Protein AF-A0A9W8XF46-F1 (afdb_monomer_lite)

Radius of gyration: 20.69 Å; chains: 1; bounding box: 54×50×61 Å

Structure (mmCIF, N/CA/C/O backbone):
data_AF-A0A9W8XF46-F1
#
_entry.id   AF-A0A9W8XF46-F1
#
loop_
_atom_site.group_PDB
_atom_site.id
_atom_site.type_symbol
_atom_site.label_atom_id
_atom_site.label_alt_id
_atom_site.label_comp_id
_atom_site.label_asym_id
_atom_site.label_entity_id
_atom_site.label_seq_id
_atom_site.pdbx_PDB_ins_code
_atom_site.Cartn_x
_atom_site.Cartn_y
_atom_site.Cartn_z
_atom_site.occupancy
_atom_site.B_iso_or_equiv
_atom_site.auth_seq_id
_atom_site.auth_comp_id
_atom_site.auth_asym_id
_atom_site.auth_atom_id
_atom_site.pdbx_PDB_model_num
ATOM 1 N N . MET A 1 1 ? -8.239 -9.978 -9.123 1.00 50.16 1 MET A N 1
ATOM 2 C CA . MET A 1 1 ? -7.115 -9.035 -9.334 1.00 50.16 1 MET A CA 1
ATOM 3 C C . MET A 1 1 ? -5.874 -9.894 -9.453 1.00 50.16 1 MET A C 1
ATOM 5 O O . MET A 1 1 ? -5.850 -10.909 -8.770 1.00 50.16 1 MET A O 1
ATOM 9 N N . ALA A 1 2 ? -4.915 -9.587 -10.328 1.00 52.12 2 ALA A N 1
ATOM 10 C CA . ALA A 1 2 ? -3.653 -10.324 -10.276 1.00 52.12 2 ALA A CA 1
ATOM 11 C C . ALA A 1 2 ? -3.015 -10.033 -8.903 1.00 52.12 2 ALA A C 1
ATOM 13 O O . ALA A 1 2 ? -2.939 -8.854 -8.550 1.00 52.12 2 ALA A O 1
ATOM 14 N N . PRO A 1 3 ? -2.644 -11.046 -8.103 1.00 53.00 3 PRO A N 1
ATOM 15 C CA . PRO A 1 3 ? -1.913 -10.818 -6.867 1.00 53.00 3 PRO A CA 1
ATOM 16 C C . PRO A 1 3 ? -0.515 -10.344 -7.261 1.00 53.00 3 PRO A C 1
ATOM 18 O O . PRO A 1 3 ? 0.365 -11.141 -7.579 1.00 53.00 3 PRO A O 1
ATOM 21 N N . TYR A 1 4 ? -0.342 -9.027 -7.362 1.00 61.84 4 TYR A N 1
ATOM 22 C CA . TYR A 1 4 ? 0.977 -8.451 -7.565 1.00 61.84 4 TYR A CA 1
ATOM 23 C C . TYR A 1 4 ? 1.787 -8.723 -6.303 1.00 61.84 4 TYR A C 1
ATOM 25 O O . TYR A 1 4 ? 1.384 -8.343 -5.206 1.00 61.84 4 TYR A O 1
ATOM 33 N N . THR A 1 5 ? 2.905 -9.420 -6.474 1.00 59.84 5 THR A N 1
ATOM 34 C CA . THR A 1 5 ? 3.804 -9.791 -5.379 1.00 59.84 5 THR A CA 1
ATOM 35 C C . THR A 1 5 ? 4.665 -8.615 -4.915 1.00 59.84 5 THR A C 1
ATOM 37 O O . THR A 1 5 ? 5.277 -8.690 -3.854 1.00 59.84 5 THR A O 1
ATOM 40 N N . GLU A 1 6 ? 4.677 -7.522 -5.686 1.00 66.19 6 GLU A N 1
ATOM 41 C CA . GLU A 1 6 ? 5.371 -6.273 -5.378 1.00 66.19 6 GLU A CA 1
ATOM 42 C C . GLU A 1 6 ? 4.453 -5.081 -5.618 1.00 66.19 6 GLU A C 1
ATOM 44 O O . GLU A 1 6 ? 3.701 -5.034 -6.597 1.00 66.19 6 GLU A O 1
ATOM 49 N N . GLN A 1 7 ? 4.560 -4.096 -4.734 1.00 71.31 7 GLN A N 1
ATOM 50 C CA . GLN A 1 7 ? 4.006 -2.766 -4.925 1.00 71.31 7 GLN A CA 1
ATOM 51 C C . GLN A 1 7 ? 5.102 -1.746 -4.657 1.00 71.31 7 GLN A C 1
ATOM 53 O O . GLN A 1 7 ? 5.866 -1.887 -3.707 1.00 71.31 7 GLN A O 1
ATOM 58 N N . VAL A 1 8 ? 5.153 -0.709 -5.487 1.00 74.56 8 VAL A N 1
ATOM 59 C CA . VAL A 1 8 ? 6.000 0.459 -5.252 1.00 74.56 8 VAL A CA 1
ATOM 60 C C . VAL A 1 8 ? 5.088 1.582 -4.785 1.00 74.56 8 VAL A C 1
ATOM 62 O O . VAL A 1 8 ? 4.207 2.013 -5.530 1.00 74.56 8 VAL A O 1
ATOM 65 N N . LEU A 1 9 ? 5.284 2.038 -3.548 1.00 75.69 9 LEU A N 1
ATOM 66 C CA . LEU A 1 9 ? 4.606 3.212 -3.012 1.00 75.69 9 LEU A CA 1
ATOM 67 C C . LEU A 1 9 ? 5.528 4.425 -3.135 1.00 75.69 9 LEU A C 1
ATOM 69 O O . LEU A 1 9 ? 6.658 4.401 -2.655 1.00 75.69 9 LEU A O 1
ATOM 73 N N . ILE A 1 10 ? 5.032 5.488 -3.765 1.00 75.25 10 ILE A N 1
ATOM 74 C CA . ILE A 1 10 ? 5.773 6.734 -3.972 1.00 75.25 10 ILE A CA 1
ATOM 75 C C . ILE A 1 10 ? 5.026 7.837 -3.231 1.00 75.25 10 ILE A C 1
ATOM 77 O O . ILE A 1 10 ? 3.873 8.132 -3.549 1.00 75.25 10 ILE A O 1
ATOM 81 N N . CYS A 1 11 ? 5.676 8.457 -2.252 1.00 74.75 11 CYS A N 1
ATOM 82 C CA . CYS A 1 11 ? 5.112 9.598 -1.540 1.00 74.75 11 CYS A CA 1
ATOM 83 C C . CYS A 1 11 ? 5.272 10.859 -2.396 1.00 74.75 11 CYS A C 1
ATOM 85 O O . CYS A 1 11 ? 6.360 11.419 -2.484 1.00 74.75 11 CYS A O 1
ATOM 87 N N . THR A 1 12 ? 4.190 11.304 -3.034 1.00 71.62 12 THR A N 1
ATOM 88 C CA . THR A 1 12 ? 4.198 12.477 -3.927 1.00 71.62 12 THR A CA 1
ATOM 89 C C . THR A 1 12 ? 3.851 13.787 -3.216 1.00 71.62 12 THR A C 1
ATOM 91 O O . THR A 1 12 ? 3.984 14.854 -3.807 1.00 71.62 12 THR A O 1
ATOM 94 N N . GLY A 1 13 ? 3.361 13.716 -1.971 1.00 73.62 13 GLY A N 1
ATOM 95 C CA . GLY A 1 13 ? 2.814 14.867 -1.242 1.00 73.62 13 GLY A CA 1
ATOM 96 C C . GLY A 1 13 ? 1.476 15.383 -1.791 1.00 73.62 13 GLY A C 1
ATOM 97 O O . GLY A 1 13 ? 1.025 16.441 -1.369 1.00 73.62 13 GLY A O 1
ATOM 98 N N . LYS A 1 14 ? 0.852 14.651 -2.724 1.00 72.25 14 LYS A N 1
ATOM 99 C CA . LYS A 1 14 ? -0.443 14.981 -3.334 1.00 72.25 14 LYS A CA 1
ATOM 100 C C . LYS A 1 14 ? -1.545 14.050 -2.827 1.00 72.25 14 LYS A C 1
ATOM 102 O O . LYS A 1 14 ? -1.262 12.938 -2.381 1.00 72.25 14 LYS A O 1
ATOM 107 N N . ASP A 1 15 ? -2.786 14.502 -2.939 1.00 71.44 15 ASP A N 1
ATOM 108 C CA . ASP A 1 15 ? -4.006 13.779 -2.570 1.00 71.44 15 ASP A CA 1
ATOM 109 C C . ASP A 1 15 ? -4.827 13.287 -3.777 1.00 71.44 15 ASP A C 1
ATOM 111 O O . ASP A 1 15 ? -5.603 12.343 -3.620 1.00 71.44 15 ASP A O 1
ATOM 115 N N . ASP A 1 16 ? -4.613 13.847 -4.974 1.00 77.19 16 ASP A N 1
ATOM 116 C CA . ASP A 1 16 ? -5.183 13.356 -6.234 1.00 77.19 16 ASP A CA 1
ATOM 117 C C . ASP A 1 16 ? -4.203 13.471 -7.420 1.00 77.19 16 ASP A C 1
ATOM 119 O O . ASP A 1 16 ? -3.152 14.117 -7.335 1.00 77.19 16 ASP A O 1
ATOM 123 N N . TRP A 1 17 ? -4.563 12.815 -8.527 1.00 83.75 17 TRP A N 1
ATOM 124 C CA . TRP A 1 17 ? -3.785 12.742 -9.762 1.00 83.75 17 TRP A CA 1
ATOM 125 C C . TRP A 1 17 ? -4.668 12.883 -11.004 1.00 83.75 17 TRP A C 1
ATOM 127 O O . TRP A 1 17 ? -5.891 12.720 -10.964 1.00 83.75 17 TRP A O 1
ATOM 137 N N . THR A 1 18 ? -4.037 13.120 -12.153 1.00 80.75 18 THR A N 1
ATOM 138 C CA . THR A 1 18 ? -4.709 12.899 -13.439 1.00 80.75 18 THR A CA 1
ATOM 139 C C . THR A 1 18 ? -5.058 11.416 -13.613 1.00 80.75 18 THR A C 1
ATOM 141 O O . THR A 1 18 ? -4.403 10.524 -13.070 1.00 80.75 18 THR A O 1
ATOM 144 N N . SER A 1 19 ? -6.078 11.128 -14.436 1.00 76.81 19 SER A N 1
ATOM 145 C CA . SER A 1 19 ? -6.607 9.762 -14.636 1.00 76.81 19 SER A CA 1
ATOM 146 C C . SER A 1 19 ? -5.546 8.703 -14.991 1.00 76.81 19 SER A C 1
ATOM 148 O O . SER A 1 19 ? -5.753 7.503 -14.762 1.00 76.81 19 SER A O 1
ATOM 150 N N . ARG A 1 20 ? -4.418 9.154 -15.547 1.00 75.69 20 ARG A N 1
ATOM 151 C CA . ARG A 1 20 ? -3.176 8.426 -15.777 1.00 75.69 20 ARG A CA 1
ATOM 152 C C . ARG A 1 20 ? -2.028 9.272 -15.236 1.00 75.69 20 ARG A C 1
ATOM 154 O O . ARG A 1 20 ? -1.721 10.311 -15.804 1.00 75.69 20 ARG A O 1
ATOM 161 N N . ILE A 1 21 ? -1.374 8.808 -14.174 1.00 76.25 21 ILE A N 1
ATOM 162 C CA . ILE A 1 21 ? -0.298 9.560 -13.501 1.00 76.25 21 ILE A CA 1
ATOM 163 C C . ILE A 1 21 ? 0.856 9.880 -14.462 1.00 76.25 21 ILE A C 1
ATOM 165 O O . ILE A 1 21 ? 1.496 10.920 -14.345 1.00 76.25 21 ILE A O 1
ATOM 169 N N . GLU A 1 22 ? 1.115 9.008 -15.440 1.00 76.12 22 GLU A N 1
ATOM 170 C CA . GLU A 1 22 ? 2.123 9.235 -16.479 1.00 76.12 22 GLU A CA 1
ATOM 171 C C . GLU A 1 22 ? 1.834 10.425 -17.401 1.00 76.12 22 GLU A C 1
ATOM 173 O O . GLU A 1 22 ? 2.727 10.812 -18.147 1.00 76.12 22 GLU A O 1
ATOM 178 N N . ASP A 1 23 ? 0.630 10.991 -17.363 1.00 81.62 23 ASP A N 1
ATOM 179 C CA . ASP A 1 23 ? 0.267 12.169 -18.148 1.00 81.62 23 ASP A CA 1
ATOM 180 C C . ASP A 1 23 ? 0.518 13.463 -17.347 1.00 81.62 23 ASP A C 1
ATOM 182 O O . ASP A 1 23 ? 0.340 14.558 -17.871 1.00 81.62 23 ASP A O 1
ATOM 186 N N . GLU A 1 24 ? 0.936 13.376 -16.074 1.00 80.44 24 GLU A N 1
ATOM 187 C CA . GLU A 1 24 ? 1.298 14.561 -15.296 1.00 80.44 24 GLU A CA 1
ATOM 188 C C . GLU A 1 24 ? 2.645 15.148 -15.729 1.00 80.44 24 GLU A C 1
ATOM 190 O O . GLU A 1 24 ? 3.679 14.467 -15.739 1.00 80.44 24 GLU A O 1
ATOM 195 N N . GLU A 1 25 ? 2.663 16.458 -15.956 1.00 83.12 25 GLU A N 1
ATOM 196 C CA . GLU A 1 25 ? 3.882 17.268 -16.028 1.00 83.12 25 GLU A CA 1
ATOM 197 C C . GLU A 1 25 ? 4.394 17.562 -14.606 1.00 83.12 25 GLU A C 1
ATOM 199 O O . GLU A 1 25 ? 4.349 18.682 -14.103 1.00 83.12 25 GLU A O 1
ATOM 204 N N . SER A 1 26 ? 4.804 16.508 -13.898 1.00 78.75 26 SER A N 1
ATOM 205 C CA . SER A 1 26 ? 5.318 16.582 -12.530 1.00 78.75 26 SER A CA 1
ATOM 206 C C . SER A 1 26 ? 6.454 15.586 -12.310 1.00 78.75 26 SER A C 1
ATOM 208 O O . SER A 1 26 ? 6.522 14.561 -12.987 1.00 78.75 26 SER A O 1
ATOM 210 N N . THR A 1 27 ? 7.282 15.824 -11.288 1.00 73.75 27 THR A N 1
ATOM 211 C CA . THR A 1 27 ? 8.341 14.900 -10.839 1.00 73.75 27 THR A CA 1
ATOM 212 C C . THR A 1 27 ? 7.815 13.479 -10.606 1.00 73.75 27 THR A C 1
ATOM 214 O O . THR A 1 27 ? 8.488 12.492 -10.888 1.00 73.75 27 THR A O 1
ATOM 217 N N . SER A 1 28 ? 6.587 13.359 -10.092 1.00 71.69 28 SER A N 1
ATOM 218 C CA . SER A 1 28 ? 5.932 12.066 -9.868 1.00 71.69 28 SER A CA 1
ATOM 219 C C . SER A 1 28 ? 5.516 11.396 -11.180 1.00 71.69 28 SER A C 1
ATOM 221 O O . SER A 1 28 ? 5.665 10.183 -11.317 1.00 71.69 28 SER A O 1
ATOM 223 N N . GLY A 1 29 ? 5.042 12.176 -12.155 1.00 74.44 29 GLY A N 1
ATOM 224 C CA . GLY A 1 29 ? 4.777 11.697 -13.512 1.00 74.44 29 GLY A CA 1
ATOM 225 C C . GLY A 1 29 ? 6.055 11.227 -14.214 1.00 74.44 29 GLY A C 1
ATOM 226 O O . GLY A 1 29 ? 6.068 10.133 -14.781 1.00 74.44 29 GLY A O 1
ATOM 227 N N . ASP A 1 30 ? 7.147 11.994 -14.105 1.00 76.38 30 ASP A N 1
ATOM 228 C CA . ASP A 1 30 ? 8.471 11.636 -14.639 1.00 76.38 30 ASP A CA 1
ATOM 229 C C . ASP A 1 30 ? 8.972 10.315 -14.056 1.00 76.38 30 ASP A C 1
ATOM 231 O O . ASP A 1 30 ? 9.380 9.420 -14.801 1.00 76.38 30 ASP A O 1
ATOM 235 N N . PHE A 1 31 ? 8.868 10.158 -12.732 1.00 73.25 31 PHE A N 1
ATOM 236 C CA . PHE A 1 31 ? 9.231 8.924 -12.043 1.00 73.25 31 PHE A CA 1
ATOM 237 C C . PHE A 1 31 ? 8.440 7.728 -12.578 1.00 73.25 31 PHE A C 1
ATOM 239 O O . PHE A 1 31 ? 9.026 6.710 -12.935 1.00 73.25 31 PHE A O 1
ATOM 246 N N . VAL A 1 32 ? 7.108 7.837 -12.670 1.00 73.00 32 VAL A N 1
ATOM 247 C CA . VAL A 1 32 ? 6.261 6.734 -13.153 1.00 73.00 32 VAL A CA 1
ATOM 248 C C . VAL A 1 32 ? 6.593 6.373 -14.604 1.00 73.00 32 VAL A C 1
ATOM 250 O O . VAL A 1 32 ? 6.619 5.186 -14.936 1.00 73.00 32 VAL A O 1
ATOM 253 N N . ARG A 1 33 ? 6.878 7.361 -15.464 1.00 73.88 33 ARG A N 1
ATOM 254 C CA . ARG A 1 33 ? 7.315 7.131 -16.852 1.00 73.88 33 ARG A CA 1
ATOM 255 C C . ARG A 1 33 ? 8.653 6.394 -16.908 1.00 73.88 33 ARG A C 1
ATOM 257 O O . ARG A 1 33 ? 8.742 5.376 -17.593 1.00 73.88 33 ARG A O 1
ATOM 264 N N . ALA A 1 34 ? 9.656 6.868 -16.168 1.00 68.69 34 ALA A N 1
ATOM 265 C CA . ALA A 1 34 ? 10.975 6.241 -16.106 1.00 68.69 34 ALA A CA 1
ATOM 266 C C . ALA A 1 34 ? 10.881 4.807 -15.570 1.00 68.69 34 ALA A C 1
ATOM 268 O O . ALA A 1 34 ? 11.373 3.867 -16.187 1.00 68.69 34 ALA A O 1
ATOM 269 N N . LEU A 1 35 ? 10.151 4.622 -14.473 1.00 69.75 35 LEU A N 1
ATOM 270 C CA . LEU A 1 35 ? 9.995 3.337 -13.817 1.00 69.75 35 LEU A CA 1
ATOM 271 C C . LEU A 1 35 ? 9.278 2.305 -14.709 1.00 69.75 35 LEU A C 1
ATOM 273 O O . LEU A 1 35 ? 9.693 1.149 -14.776 1.00 69.75 35 LEU A O 1
ATOM 277 N N . LYS A 1 36 ? 8.237 2.711 -15.450 1.00 64.62 36 LYS A N 1
ATOM 278 C CA . LYS A 1 36 ? 7.569 1.838 -16.434 1.00 64.62 36 LYS A CA 1
ATOM 279 C C . LYS A 1 36 ? 8.503 1.381 -17.560 1.00 64.62 36 LYS A C 1
ATOM 281 O O . LYS A 1 36 ? 8.276 0.305 -18.104 1.00 64.62 36 LYS A O 1
ATOM 286 N N . GLY A 1 37 ? 9.516 2.177 -17.906 1.00 60.25 37 GLY A N 1
ATOM 287 C CA . GLY A 1 37 ? 10.536 1.806 -18.889 1.00 60.25 37 GLY A CA 1
ATOM 288 C C . GLY A 1 37 ? 11.509 0.732 -18.393 1.00 60.25 37 GLY A C 1
ATOM 289 O O . GLY A 1 37 ? 12.063 0.002 -19.209 1.00 60.25 37 GLY A O 1
ATOM 290 N N . GLU A 1 38 ? 11.677 0.603 -17.074 1.00 60.12 38 GLU A N 1
ATOM 291 C CA . GLU A 1 38 ? 12.710 -0.238 -16.453 1.00 60.12 38 GLU A CA 1
ATOM 292 C C . GLU A 1 38 ? 12.174 -1.544 -15.822 1.00 60.12 38 GLU A C 1
ATOM 294 O O . GLU A 1 38 ? 12.937 -2.493 -15.622 1.00 60.12 38 GLU A O 1
ATOM 299 N N . ILE A 1 39 ? 10.877 -1.630 -15.489 1.00 57.56 39 ILE A N 1
ATOM 300 C CA . ILE A 1 39 ? 10.301 -2.780 -14.761 1.00 57.56 39 ILE A CA 1
ATOM 301 C C . ILE A 1 39 ? 9.734 -3.870 -15.690 1.00 57.56 39 ILE A C 1
ATOM 303 O O . ILE A 1 39 ? 8.832 -3.630 -16.493 1.00 57.56 39 ILE A O 1
ATOM 307 N N . GLY A 1 40 ? 10.149 -5.121 -15.445 1.00 53.22 40 GLY A N 1
ATOM 308 C CA . GLY A 1 40 ? 9.438 -6.349 -15.835 1.00 53.22 40 GLY A CA 1
ATOM 309 C C . GLY A 1 40 ? 8.590 -6.940 -14.690 1.00 53.22 40 GLY A C 1
ATOM 310 O O . GLY A 1 40 ? 8.713 -6.548 -13.538 1.00 53.22 40 GLY A O 1
ATOM 311 N N . ARG A 1 41 ? 7.695 -7.897 -14.976 1.00 40.75 41 ARG A N 1
ATOM 312 C CA . ARG A 1 41 ? 6.789 -8.466 -13.953 1.00 40.75 41 ARG A CA 1
ATOM 313 C C . ARG A 1 41 ? 7.537 -9.307 -12.898 1.00 40.75 41 ARG A C 1
ATOM 315 O O . ARG A 1 41 ? 7.954 -10.418 -13.214 1.00 40.75 41 ARG A O 1
ATOM 322 N N . GLY A 1 42 ? 7.524 -8.850 -11.643 1.00 46.78 42 GLY A N 1
ATOM 323 C CA . GLY A 1 42 ? 7.523 -9.694 -10.441 1.00 46.78 42 GLY A CA 1
ATOM 324 C C . GLY A 1 42 ? 8.762 -9.642 -9.538 1.00 46.78 42 GLY A C 1
ATOM 325 O O . GLY A 1 42 ? 9.900 -9.645 -10.000 1.00 46.78 42 GLY A O 1
ATOM 326 N N . GLY A 1 43 ? 8.494 -9.785 -8.238 1.00 40.94 43 GLY A N 1
ATOM 327 C CA . GLY A 1 43 ? 9.465 -10.108 -7.191 1.00 40.94 43 GLY A CA 1
ATOM 328 C C . GLY A 1 43 ? 8.864 -10.028 -5.776 1.00 40.94 43 GLY A C 1
ATOM 329 O O . GLY A 1 43 ? 7.671 -10.275 -5.616 1.00 40.94 43 GLY A O 1
ATOM 330 N N . LYS A 1 44 ? 9.662 -9.741 -4.747 1.00 44.12 44 LYS A N 1
ATOM 331 C CA . LYS A 1 44 ? 9.212 -9.552 -3.357 1.00 44.12 44 LYS A CA 1
ATOM 332 C C . LYS A 1 44 ? 9.933 -8.347 -2.752 1.00 44.12 44 LYS A C 1
ATOM 334 O O . LYS A 1 44 ? 11.142 -8.226 -2.950 1.00 44.12 44 LYS A O 1
ATOM 339 N N . GLY A 1 45 ? 9.222 -7.545 -1.960 1.00 50.94 45 GLY A N 1
ATOM 340 C CA . GLY A 1 45 ? 9.819 -6.503 -1.121 1.00 50.94 45 GLY A CA 1
ATOM 341 C C . GLY A 1 45 ? 8.808 -5.886 -0.153 1.00 50.94 45 GLY A C 1
ATOM 342 O O . GLY A 1 45 ? 7.674 -5.607 -0.541 1.00 50.94 45 GLY A O 1
ATOM 343 N N . PHE A 1 46 ? 9.228 -5.697 1.099 1.00 53.84 46 PHE A N 1
ATOM 344 C CA . PHE A 1 46 ? 8.500 -4.980 2.154 1.00 53.84 46 PHE A CA 1
ATOM 345 C C . PHE A 1 46 ? 9.466 -3.999 2.831 1.00 53.84 46 PHE A C 1
ATOM 347 O O . PHE A 1 46 ? 9.698 -4.052 4.035 1.00 53.84 46 PHE A O 1
ATOM 354 N N . ASP A 1 47 ? 10.076 -3.133 2.026 1.00 57.28 47 ASP A N 1
ATOM 355 C CA . ASP A 1 47 ? 11.107 -2.198 2.469 1.00 57.28 47 ASP A CA 1
ATOM 356 C C . ASP A 1 47 ? 10.777 -0.786 1.983 1.00 57.28 47 ASP A C 1
ATOM 358 O O . ASP A 1 47 ? 10.242 -0.591 0.887 1.00 57.28 47 ASP A O 1
ATOM 362 N N . ARG A 1 48 ? 11.094 0.210 2.810 1.00 64.12 48 ARG A N 1
ATOM 363 C CA . ARG A 1 48 ? 10.944 1.630 2.496 1.00 64.12 48 ARG A CA 1
ATOM 364 C C . ARG A 1 48 ? 12.315 2.212 2.174 1.00 64.12 48 ARG A C 1
ATOM 366 O O . ARG A 1 48 ? 13.214 2.158 3.001 1.00 64.12 48 ARG A O 1
ATOM 373 N N . ILE A 1 49 ? 12.463 2.833 1.007 1.00 66.75 49 ILE A N 1
ATOM 374 C CA . ILE A 1 49 ? 13.669 3.597 0.662 1.00 66.75 49 ILE A CA 1
ATOM 375 C C . ILE A 1 49 ? 13.328 5.079 0.735 1.00 66.75 49 ILE A C 1
ATOM 377 O O . ILE A 1 49 ? 12.479 5.572 -0.011 1.00 66.75 49 ILE A O 1
ATOM 381 N N . ASN A 1 50 ? 13.967 5.791 1.658 1.00 69.50 50 ASN A N 1
ATOM 382 C CA . ASN A 1 50 ? 13.749 7.221 1.830 1.00 69.50 50 ASN A CA 1
ATOM 383 C C . ASN A 1 50 ? 14.565 8.020 0.805 1.00 69.50 50 ASN A C 1
ATOM 385 O O . ASN A 1 50 ? 15.746 7.759 0.615 1.00 69.50 50 ASN A O 1
ATOM 389 N N . ALA A 1 51 ? 13.931 9.022 0.187 1.00 74.69 51 ALA A N 1
ATOM 390 C CA . ALA A 1 51 ? 14.590 10.050 -0.625 1.00 74.69 51 ALA A CA 1
ATOM 391 C C . ALA A 1 51 ? 15.486 9.523 -1.769 1.00 74.69 51 ALA A C 1
ATOM 393 O O . ALA A 1 51 ? 16.632 9.947 -1.913 1.00 74.69 51 ALA A O 1
ATOM 394 N N . ILE A 1 52 ? 14.959 8.629 -2.618 1.00 77.69 52 ILE A N 1
ATOM 395 C CA . ILE A 1 52 ? 15.636 8.256 -3.872 1.00 77.69 52 ILE A CA 1
ATOM 396 C C . ILE A 1 52 ? 15.859 9.530 -4.716 1.00 77.69 52 ILE A C 1
ATOM 398 O O . ILE A 1 52 ? 14.885 10.245 -4.975 1.00 77.69 52 ILE A O 1
ATOM 402 N N . PRO A 1 53 ? 17.098 9.833 -5.156 1.00 81.38 53 PRO A N 1
ATOM 403 C CA . PRO A 1 53 ? 17.359 10.986 -6.013 1.00 81.38 53 PRO A CA 1
ATOM 404 C C . PRO A 1 53 ? 16.549 10.933 -7.314 1.00 81.38 53 PRO A C 1
ATOM 406 O O . PRO A 1 53 ? 16.386 9.869 -7.910 1.00 81.38 53 PRO A O 1
ATOM 409 N N . ASN A 1 54 ? 16.071 12.089 -7.788 1.00 79.50 54 ASN A N 1
ATOM 410 C CA . ASN A 1 54 ? 15.372 12.189 -9.073 1.00 79.50 54 ASN A CA 1
ATOM 411 C C . ASN A 1 54 ? 16.366 12.219 -10.242 1.00 79.50 54 ASN A C 1
ATOM 413 O O . ASN A 1 54 ? 16.543 13.245 -10.899 1.00 79.50 54 ASN A O 1
ATOM 417 N N . THR A 1 55 ? 17.053 11.103 -10.465 1.00 81.69 55 THR A N 1
ATOM 418 C CA . THR A 1 55 ? 17.997 10.923 -11.571 1.00 81.69 55 THR A CA 1
ATOM 419 C C . THR A 1 55 ? 17.731 9.599 -12.273 1.00 81.69 55 THR A C 1
ATOM 421 O O . THR A 1 55 ? 17.226 8.641 -11.681 1.00 81.69 55 THR A O 1
ATOM 424 N N . LYS A 1 56 ? 18.089 9.528 -13.557 1.00 81.88 56 LYS A N 1
ATOM 425 C CA . LYS A 1 56 ? 17.916 8.311 -14.355 1.00 81.88 56 LYS A CA 1
ATOM 426 C C . LYS A 1 56 ? 18.699 7.140 -13.755 1.00 81.88 56 LYS A C 1
ATOM 428 O O . LYS A 1 56 ? 18.213 6.013 -13.743 1.00 81.88 56 LYS A O 1
ATOM 433 N N . GLU A 1 57 ? 19.884 7.419 -13.228 1.00 86.69 57 GLU A N 1
ATOM 434 C CA . GLU A 1 57 ? 20.793 6.447 -12.631 1.00 86.69 57 GLU A CA 1
ATOM 435 C C . GLU A 1 57 ? 20.186 5.833 -11.366 1.00 86.69 57 GLU A C 1
ATOM 437 O O . GLU A 1 57 ? 20.182 4.612 -11.219 1.00 86.69 57 GLU A O 1
ATOM 442 N N . SER A 1 58 ? 19.595 6.653 -10.489 1.00 85.50 58 SER A N 1
ATOM 443 C CA . SER A 1 58 ? 18.916 6.162 -9.287 1.00 85.50 58 SER A CA 1
ATOM 444 C C . SER A 1 58 ? 17.685 5.319 -9.627 1.00 85.50 58 SER A C 1
ATOM 446 O O . SER A 1 58 ? 17.430 4.312 -8.969 1.00 85.50 58 SER A O 1
ATOM 448 N N . TYR A 1 59 ? 16.950 5.657 -10.688 1.00 83.50 59 TYR A N 1
ATOM 449 C CA . TYR A 1 59 ? 15.805 4.856 -11.135 1.00 83.50 59 TYR A CA 1
ATOM 450 C C . TYR A 1 59 ? 16.218 3.521 -11.746 1.00 83.50 59 TYR A C 1
ATOM 452 O O . TYR A 1 59 ? 15.624 2.493 -11.417 1.00 83.50 59 TYR A O 1
ATOM 460 N N . ALA A 1 60 ? 17.265 3.517 -12.572 1.00 86.12 60 ALA A N 1
ATOM 461 C CA . ALA A 1 60 ? 17.827 2.294 -13.132 1.00 86.12 60 ALA A CA 1
ATOM 462 C C . ALA A 1 60 ? 18.373 1.374 -12.027 1.00 86.12 60 ALA A C 1
ATOM 464 O O . ALA A 1 60 ? 18.102 0.169 -12.043 1.00 86.12 60 ALA A O 1
ATOM 465 N N . ALA A 1 61 ? 19.076 1.939 -11.038 1.00 88.19 61 ALA A N 1
ATOM 466 C CA . ALA A 1 61 ? 19.556 1.205 -9.872 1.00 88.19 61 ALA A CA 1
ATOM 467 C C . ALA A 1 61 ? 18.391 0.635 -9.051 1.00 88.19 61 ALA A C 1
ATOM 469 O O . ALA A 1 61 ? 18.412 -0.543 -8.705 1.00 88.19 61 ALA A O 1
ATOM 470 N N . PHE A 1 62 ? 17.336 1.421 -8.807 1.00 87.12 62 PHE A N 1
ATOM 471 C CA . PHE A 1 62 ? 16.165 0.981 -8.044 1.00 87.12 62 PHE A CA 1
ATOM 472 C C . PHE A 1 62 ? 15.421 -0.156 -8.741 1.00 87.12 62 PHE A C 1
ATOM 474 O O . PHE A 1 62 ? 15.165 -1.198 -8.134 1.00 87.12 62 PHE A O 1
ATOM 481 N N . ALA A 1 63 ? 15.131 0.001 -10.032 1.00 85.31 63 ALA A N 1
ATOM 482 C CA . ALA A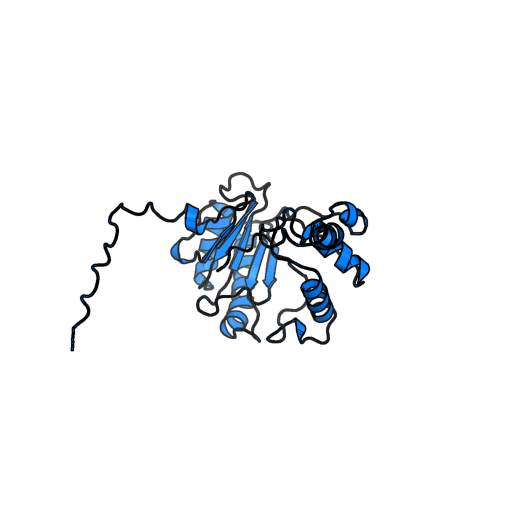 1 63 ? 14.484 -1.044 -10.810 1.00 85.31 63 ALA A CA 1
ATOM 483 C C . ALA A 1 63 ? 15.345 -2.315 -10.861 1.00 85.31 63 ALA A C 1
ATOM 485 O O . ALA A 1 63 ? 14.832 -3.416 -10.652 1.00 85.31 63 ALA A O 1
ATOM 486 N N . THR A 1 64 ? 16.654 -2.172 -11.078 1.00 87.44 64 THR A N 1
ATOM 487 C CA . THR A 1 64 ? 17.578 -3.307 -11.191 1.00 87.44 64 THR A CA 1
ATOM 488 C C . THR A 1 64 ? 17.792 -4.035 -9.868 1.00 87.44 64 THR A C 1
ATOM 490 O O . THR A 1 64 ? 17.797 -5.264 -9.863 1.00 87.44 64 THR A O 1
ATOM 493 N N . ALA A 1 65 ? 17.905 -3.310 -8.755 1.00 87.44 65 ALA A N 1
ATOM 494 C CA . ALA A 1 65 ? 18.107 -3.893 -7.434 1.00 87.44 65 ALA A CA 1
ATOM 495 C C . ALA A 1 65 ? 16.836 -4.530 -6.864 1.00 87.44 65 ALA A C 1
ATOM 497 O O . ALA A 1 65 ? 16.908 -5.601 -6.263 1.00 87.44 65 ALA A O 1
ATOM 498 N N . TYR A 1 66 ? 15.671 -3.900 -7.057 1.00 82.69 66 TYR A N 1
ATOM 499 C CA . TYR A 1 66 ? 14.470 -4.253 -6.295 1.00 82.69 66 TYR A CA 1
ATOM 500 C C . TYR A 1 66 ? 13.311 -4.807 -7.117 1.00 82.69 66 TYR A C 1
ATOM 502 O O . TYR A 1 66 ? 12.498 -5.519 -6.540 1.00 82.69 66 TYR A O 1
ATOM 510 N N . LEU A 1 67 ? 13.215 -4.531 -8.424 1.00 82.50 67 LEU A N 1
ATOM 511 C CA . LEU A 1 67 ? 11.982 -4.785 -9.194 1.00 82.50 67 LEU A CA 1
ATOM 512 C C . LEU A 1 67 ? 12.156 -5.755 -10.359 1.00 82.50 67 LEU A C 1
ATOM 514 O O . LEU A 1 67 ? 11.211 -6.438 -10.745 1.00 82.50 67 LEU A O 1
ATOM 518 N N . LYS A 1 68 ? 13.362 -5.856 -10.926 1.00 84.81 68 LYS A N 1
ATOM 519 C CA . LYS A 1 68 ? 13.649 -6.854 -11.961 1.00 84.81 68 LYS A CA 1
ATOM 520 C C . LYS A 1 68 ? 13.456 -8.267 -11.419 1.00 84.81 68 LYS A C 1
ATOM 522 O O . LYS A 1 68 ? 13.578 -8.527 -10.217 1.00 84.81 68 LYS A O 1
ATOM 527 N N . ALA A 1 69 ? 13.158 -9.195 -12.322 1.00 82.62 69 ALA A N 1
ATOM 528 C CA . ALA A 1 69 ? 12.890 -10.574 -11.953 1.00 82.62 69 ALA A CA 1
ATOM 529 C C . ALA A 1 69 ? 14.175 -11.257 -11.464 1.00 82.62 69 ALA A C 1
ATOM 531 O O . ALA A 1 69 ? 15.235 -11.117 -12.064 1.00 82.62 69 ALA A O 1
ATOM 532 N N . ARG A 1 70 ? 14.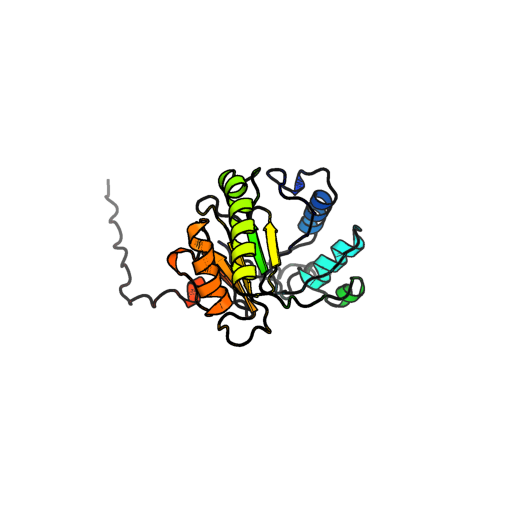086 -12.056 -10.397 1.00 83.75 70 ARG A N 1
ATOM 533 C CA . ARG A 1 70 ? 15.197 -12.936 -9.975 1.00 83.75 70 ARG A CA 1
ATOM 534 C C . ARG A 1 70 ? 15.374 -14.130 -10.911 1.00 83.75 70 ARG A C 1
ATOM 536 O O . ARG A 1 70 ? 16.460 -14.680 -11.038 1.00 83.75 70 ARG A O 1
ATOM 543 N N . THR A 1 71 ? 14.283 -14.555 -11.541 1.00 85.62 71 THR A N 1
ATOM 544 C CA . THR A 1 71 ? 14.247 -15.707 -12.439 1.00 85.62 71 THR A CA 1
ATOM 545 C C . THR A 1 71 ? 13.352 -15.379 -13.620 1.00 85.62 71 THR A C 1
ATOM 547 O O . THR A 1 71 ? 12.204 -14.972 -13.448 1.00 85.62 71 THR A O 1
ATOM 550 N N . LEU A 1 72 ? 13.880 -15.551 -14.828 1.00 85.69 72 LEU A N 1
ATOM 551 C CA . LEU A 1 72 ? 13.138 -15.280 -16.051 1.00 85.69 72 LEU A CA 1
ATOM 552 C C . LEU A 1 72 ? 12.177 -16.429 -16.371 1.00 85.69 72 LEU A C 1
ATOM 554 O O . LEU A 1 72 ? 12.503 -17.603 -16.210 1.00 85.69 72 LEU A O 1
ATOM 558 N N . HIS A 1 73 ? 10.994 -16.086 -16.884 1.00 87.31 73 HIS A N 1
ATOM 559 C CA . HIS A 1 73 ? 10.045 -17.073 -17.403 1.00 87.31 73 HIS A CA 1
ATOM 560 C C . HIS A 1 73 ? 10.673 -17.891 -18.556 1.00 87.31 73 HIS A C 1
ATOM 562 O O . HIS A 1 73 ? 11.398 -17.294 -19.357 1.00 87.31 73 HIS A O 1
ATOM 568 N N . PRO A 1 74 ? 10.341 -19.189 -18.735 1.00 91.19 74 PRO A N 1
ATOM 569 C CA . PRO A 1 74 ? 10.873 -20.024 -19.824 1.00 91.19 74 PRO A CA 1
ATOM 570 C C . PRO A 1 74 ? 10.713 -19.444 -21.236 1.00 91.19 74 PRO A C 1
ATOM 572 O O . PRO A 1 74 ? 11.514 -19.725 -22.120 1.00 91.19 74 PRO A O 1
ATOM 575 N N . ALA A 1 75 ? 9.721 -18.574 -21.445 1.00 90.25 75 ALA A N 1
ATOM 576 C CA . ALA A 1 75 ? 9.539 -17.838 -22.702 1.00 90.25 75 ALA A CA 1
ATOM 577 C C . ALA A 1 75 ? 10.763 -16.984 -23.107 1.00 90.25 75 ALA A C 1
ATOM 579 O O . ALA A 1 75 ? 10.925 -16.674 -24.281 1.00 90.25 75 ALA A O 1
ATOM 580 N N . HIS A 1 76 ? 11.645 -16.637 -22.164 1.00 91.31 76 HIS A N 1
ATOM 581 C CA . HIS A 1 76 ? 12.877 -15.885 -22.418 1.00 91.31 76 HIS A CA 1
ATOM 582 C C . HIS A 1 76 ? 14.081 -16.778 -22.772 1.00 91.31 76 HIS A C 1
ATOM 584 O O . HIS A 1 76 ? 15.211 -16.290 -22.825 1.00 91.31 76 HIS A O 1
ATOM 590 N N . ALA A 1 77 ? 13.883 -18.083 -23.006 1.00 92.44 77 ALA A N 1
ATOM 591 C CA . ALA A 1 77 ? 14.978 -19.014 -23.286 1.00 92.44 77 ALA A CA 1
ATOM 592 C C . ALA A 1 77 ? 15.834 -18.587 -24.493 1.00 92.44 77 ALA A C 1
ATOM 594 O O . ALA A 1 77 ? 17.056 -18.721 -24.433 1.00 92.44 77 ALA A O 1
ATOM 595 N N . GLY A 1 78 ? 15.209 -18.015 -25.528 1.00 94.56 78 GLY A N 1
ATOM 596 C CA . GLY A 1 78 ? 15.873 -17.576 -26.760 1.00 94.56 78 GLY A CA 1
ATOM 597 C C . GLY A 1 78 ? 16.667 -16.267 -26.669 1.00 94.56 78 GLY A C 1
ATOM 598 O O . GLY A 1 78 ? 17.285 -15.887 -27.656 1.00 94.56 78 GLY A O 1
ATOM 599 N N . LEU A 1 79 ? 16.660 -15.570 -25.526 1.00 94.44 79 LEU A N 1
ATOM 600 C CA . LEU A 1 79 ? 17.430 -14.333 -25.353 1.00 94.44 79 LEU A CA 1
ATOM 601 C C . LEU A 1 79 ? 18.932 -14.608 -25.170 1.00 94.44 79 LEU A C 1
ATOM 603 O O . LEU A 1 79 ? 19.315 -15.626 -24.572 1.00 94.44 79 LEU A O 1
ATOM 607 N N . THR A 1 80 ? 19.771 -13.671 -25.625 1.00 96.38 80 THR A N 1
ATOM 608 C CA . THR A 1 80 ? 21.224 -13.712 -25.384 1.00 96.38 80 THR A CA 1
ATOM 609 C C . THR A 1 80 ? 21.541 -13.558 -23.889 1.00 96.38 80 THR A C 1
ATOM 611 O O . THR A 1 80 ? 20.689 -13.087 -23.123 1.00 96.38 80 THR A O 1
ATOM 614 N N . PRO A 1 81 ? 22.744 -13.947 -23.430 1.00 94.19 81 PRO A N 1
ATOM 615 C CA . PRO A 1 81 ? 23.156 -13.734 -22.042 1.00 94.19 81 PRO A CA 1
ATOM 616 C C . PRO A 1 81 ? 23.039 -12.271 -21.593 1.00 94.19 81 PRO A C 1
ATOM 618 O O . PRO A 1 81 ? 22.537 -12.005 -20.504 1.00 94.19 81 PRO A O 1
ATOM 621 N N . GLU A 1 82 ? 23.406 -11.321 -22.453 1.00 91.50 82 GLU A N 1
ATOM 622 C CA . GLU A 1 82 ? 23.371 -9.882 -22.169 1.00 91.50 82 GLU A CA 1
ATOM 623 C C . GLU A 1 82 ? 21.929 -9.386 -22.013 1.00 91.50 82 GLU A C 1
ATOM 625 O O . GLU A 1 82 ? 21.610 -8.650 -21.079 1.00 91.50 82 GLU A O 1
ATOM 630 N N . GLN A 1 83 ? 21.026 -9.845 -22.884 1.00 90.88 83 GLN A N 1
ATOM 631 C CA . GLN A 1 83 ? 19.599 -9.534 -22.790 1.00 90.88 83 GLN A CA 1
ATOM 632 C C . GLN A 1 83 ? 18.975 -10.120 -21.518 1.00 90.88 83 GLN A C 1
ATOM 634 O O . GLN A 1 83 ? 18.159 -9.467 -20.871 1.00 90.88 83 GLN A O 1
ATOM 639 N N . LYS A 1 84 ? 19.367 -11.339 -21.128 1.00 90.31 84 LYS A N 1
ATOM 640 C CA . LYS A 1 84 ? 18.910 -11.957 -19.875 1.00 90.31 84 LYS A CA 1
ATOM 641 C C . LYS A 1 84 ? 19.427 -11.191 -18.659 1.00 90.31 84 LYS A C 1
ATOM 643 O O . LYS A 1 84 ? 18.645 -10.942 -17.742 1.00 90.31 84 LYS A O 1
ATOM 648 N N . ALA A 1 85 ? 20.693 -10.776 -18.667 1.00 88.62 85 ALA A N 1
ATOM 649 C CA . ALA A 1 85 ? 21.282 -9.973 -17.599 1.00 88.62 85 ALA A CA 1
ATOM 650 C C . ALA A 1 85 ? 20.549 -8.633 -17.434 1.00 88.62 85 ALA A C 1
ATOM 652 O O . ALA A 1 85 ? 20.183 -8.272 -16.321 1.00 88.62 85 ALA A O 1
ATOM 653 N N . ALA A 1 86 ? 20.219 -7.952 -18.537 1.00 86.62 86 ALA A N 1
ATOM 654 C CA . ALA A 1 86 ? 19.479 -6.690 -18.504 1.00 86.62 86 ALA A CA 1
ATOM 655 C C . ALA A 1 86 ? 18.071 -6.806 -17.882 1.00 86.62 86 ALA A C 1
ATOM 657 O O . ALA A 1 86 ? 17.563 -5.822 -17.342 1.00 86.62 86 ALA A O 1
ATOM 658 N N . LEU A 1 87 ? 17.451 -7.991 -17.937 1.00 85.88 87 LEU A N 1
ATOM 659 C CA . LEU A 1 87 ? 16.115 -8.275 -17.396 1.00 85.88 87 LEU A CA 1
ATOM 660 C C . LEU A 1 87 ? 16.131 -8.894 -15.989 1.00 85.88 87 LEU A C 1
ATOM 662 O O . LEU A 1 87 ? 15.069 -9.039 -15.377 1.00 85.88 87 LEU A O 1
ATOM 666 N N . THR A 1 88 ? 17.306 -9.280 -15.491 1.00 88.88 88 THR A N 1
ATOM 667 C CA . THR A 1 88 ? 17.457 -9.977 -14.209 1.00 88.88 88 THR A CA 1
ATOM 668 C C . THR A 1 88 ? 17.869 -9.000 -13.109 1.00 88.88 88 THR A C 1
ATOM 670 O O . THR A 1 88 ? 18.510 -7.983 -13.366 1.00 88.88 88 THR A O 1
ATOM 673 N N . ARG A 1 89 ? 17.451 -9.287 -11.875 1.00 89.56 89 ARG A N 1
ATOM 674 C CA . ARG A 1 89 ? 17.798 -8.508 -10.682 1.00 89.56 89 ARG A CA 1
ATOM 675 C C . ARG A 1 89 ? 19.300 -8.558 -10.400 1.00 89.56 89 ARG A C 1
ATOM 677 O O . ARG A 1 89 ? 19.877 -9.643 -10.391 1.00 89.56 89 ARG A O 1
ATOM 684 N N . ASP A 1 90 ? 19.880 -7.406 -10.083 1.00 89.75 90 ASP A N 1
ATOM 685 C CA . ASP A 1 90 ? 21.233 -7.278 -9.537 1.00 89.75 90 ASP A CA 1
ATOM 686 C C . ASP A 1 90 ? 21.173 -6.432 -8.261 1.00 89.75 90 ASP A C 1
ATOM 688 O O . ASP A 1 90 ? 21.074 -5.205 -8.297 1.00 89.75 90 ASP A O 1
ATOM 692 N N . GLU A 1 91 ? 21.210 -7.116 -7.118 1.00 89.19 91 GLU A N 1
ATOM 693 C CA . GLU A 1 91 ? 21.110 -6.496 -5.795 1.00 89.19 91 GLU A CA 1
ATOM 694 C C . GLU A 1 91 ? 22.320 -5.623 -5.453 1.00 89.19 91 GLU A C 1
ATOM 696 O O . GLU A 1 91 ? 22.209 -4.765 -4.581 1.00 89.19 91 GLU A O 1
ATOM 701 N N . SER A 1 92 ? 23.454 -5.766 -6.151 1.00 91.44 92 SER A N 1
ATOM 702 C CA . SER A 1 92 ? 24.619 -4.908 -5.908 1.00 91.44 92 SER A CA 1
ATOM 703 C C . SER A 1 92 ? 24.323 -3.433 -6.211 1.00 91.44 92 SER A C 1
ATOM 705 O O . SER A 1 92 ? 24.877 -2.543 -5.558 1.00 91.44 92 SER A O 1
ATOM 707 N N . GLN A 1 93 ? 23.365 -3.162 -7.108 1.00 90.62 93 GLN A N 1
ATOM 708 C CA . GLN A 1 93 ? 22.901 -1.810 -7.430 1.00 90.62 93 GLN A CA 1
ATOM 709 C C . GLN A 1 93 ? 22.198 -1.119 -6.249 1.00 90.62 93 GLN A C 1
ATOM 711 O O . GLN A 1 93 ? 22.087 0.106 -6.241 1.00 90.62 93 GLN A O 1
ATOM 716 N N . ALA A 1 94 ? 21.773 -1.861 -5.216 1.00 87.06 94 ALA A N 1
ATOM 717 C CA . ALA A 1 94 ? 21.218 -1.282 -3.992 1.00 87.06 94 ALA A CA 1
ATOM 718 C C . ALA A 1 94 ? 22.218 -0.367 -3.268 1.00 87.06 94 ALA A C 1
ATOM 720 O O . ALA A 1 94 ? 21.803 0.569 -2.595 1.00 87.06 94 ALA A O 1
ATOM 721 N N . SER A 1 95 ? 23.525 -0.597 -3.441 1.00 90.00 95 SER A N 1
ATOM 722 C CA . SER A 1 95 ? 24.587 0.239 -2.860 1.00 90.00 95 SER A CA 1
ATOM 723 C C . SER A 1 95 ? 24.626 1.670 -3.413 1.00 90.00 95 SER A C 1
ATOM 725 O O . SER A 1 95 ? 25.203 2.554 -2.785 1.00 90.00 95 SER A O 1
ATOM 727 N N . LEU A 1 96 ? 23.989 1.911 -4.565 1.00 89.19 96 LEU A N 1
ATOM 728 C CA . LEU A 1 96 ? 23.850 3.235 -5.178 1.00 89.19 96 LEU A CA 1
ATOM 729 C C . LEU A 1 96 ? 22.652 4.021 -4.626 1.00 89.19 96 LEU A C 1
ATOM 73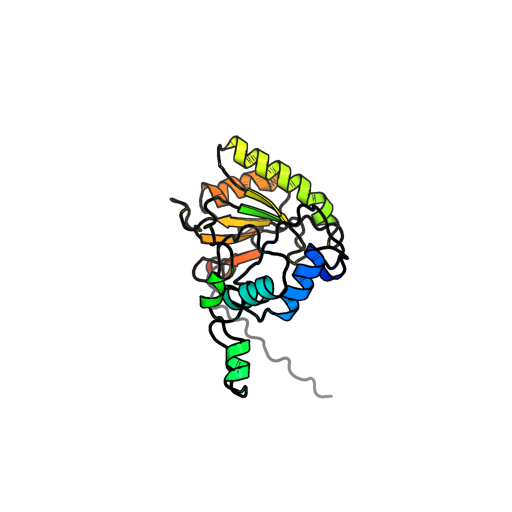1 O O . LEU A 1 96 ? 22.378 5.136 -5.075 1.00 89.19 96 LEU A O 1
ATOM 735 N N . LEU A 1 97 ? 21.901 3.428 -3.699 1.00 87.12 97 LEU A N 1
ATOM 736 C CA . LEU A 1 97 ? 20.661 3.966 -3.165 1.00 87.12 97 LEU A CA 1
ATOM 737 C C . LEU A 1 97 ? 20.773 4.168 -1.652 1.00 87.12 97 LEU A C 1
ATOM 739 O O . LEU A 1 97 ? 21.591 3.520 -0.996 1.00 87.12 97 LEU A O 1
ATOM 743 N N . PRO A 1 98 ? 19.936 5.048 -1.077 1.00 86.44 98 PRO A N 1
ATOM 744 C CA . PRO A 1 98 ? 19.794 5.136 0.367 1.00 86.44 98 PRO A CA 1
ATOM 745 C C . PRO A 1 98 ? 19.468 3.770 0.974 1.00 86.44 98 PRO A C 1
ATOM 747 O O . PRO A 1 98 ? 18.719 2.981 0.389 1.00 86.44 98 PRO A O 1
ATOM 750 N N . THR A 1 99 ? 20.016 3.506 2.159 1.00 81.25 99 THR A N 1
ATOM 751 C CA . THR A 1 99 ? 19.775 2.253 2.875 1.00 81.25 99 THR A CA 1
ATOM 752 C C . THR A 1 99 ? 18.274 2.067 3.116 1.00 81.25 99 THR A C 1
ATOM 754 O O . THR A 1 99 ? 17.635 2.977 3.650 1.00 81.25 99 THR A O 1
ATOM 757 N N . PRO A 1 100 ? 17.697 0.911 2.746 1.00 82.25 100 PRO A N 1
ATOM 758 C CA . PRO A 1 100 ? 16.302 0.625 3.032 1.00 82.25 100 PRO A CA 1
ATOM 759 C C . PRO A 1 100 ? 16.039 0.528 4.534 1.00 82.25 100 PRO A C 1
ATOM 761 O O . PRO A 1 100 ? 16.831 -0.029 5.294 1.00 82.25 100 PRO A O 1
ATOM 764 N N . GLU A 1 101 ? 14.881 1.024 4.942 1.00 78.81 101 GLU A N 1
ATOM 765 C CA . GLU A 1 101 ? 14.340 0.885 6.284 1.00 78.81 101 GLU A CA 1
ATOM 766 C C . GLU A 1 101 ? 13.168 -0.094 6.258 1.00 78.81 101 GLU A C 1
ATOM 768 O O . GLU A 1 101 ? 12.295 -0.038 5.385 1.00 78.81 101 GLU A O 1
ATOM 773 N N . SER A 1 102 ? 13.117 -0.986 7.243 1.00 79.12 102 SER A N 1
ATOM 774 C CA . SER A 1 102 ? 11.980 -1.888 7.389 1.00 79.12 102 SER A CA 1
ATOM 775 C C . SER A 1 102 ? 10.732 -1.113 7.801 1.00 79.12 102 SER A C 1
ATOM 777 O O . SER A 1 102 ? 10.767 -0.255 8.683 1.00 79.12 102 SER A O 1
ATOM 779 N N . ILE A 1 103 ? 9.593 -1.461 7.207 1.00 82.69 103 ILE A N 1
ATOM 780 C CA . ILE A 1 103 ? 8.297 -0.957 7.659 1.00 82.69 103 ILE A CA 1
ATOM 781 C C . ILE A 1 103 ? 7.940 -1.693 8.957 1.00 82.69 103 ILE A C 1
ATOM 783 O O . ILE A 1 103 ? 7.738 -2.907 8.964 1.00 82.69 103 ILE A O 1
ATOM 787 N N . THR A 1 104 ? 7.880 -0.959 10.066 1.00 89.62 104 THR A N 1
ATOM 788 C CA . THR A 1 104 ? 7.666 -1.514 11.417 1.00 89.62 104 THR A CA 1
ATOM 789 C C . THR A 1 104 ? 6.257 -1.298 11.956 1.00 89.62 104 THR A C 1
ATOM 791 O O . THR A 1 104 ? 5.911 -1.854 12.996 1.00 89.62 104 THR A O 1
ATOM 794 N N . LYS A 1 105 ? 5.432 -0.527 11.245 1.00 94.06 105 LYS A N 1
ATOM 795 C CA . LYS A 1 105 ? 4.082 -0.147 11.667 1.00 94.06 105 LYS A CA 1
ATOM 796 C C . LYS A 1 105 ? 3.023 -0.726 10.732 1.00 94.06 105 LYS A C 1
ATOM 798 O O . LYS A 1 105 ? 3.270 -0.801 9.521 1.00 94.06 105 LYS A O 1
ATOM 803 N N . PRO A 1 106 ? 1.831 -1.089 11.244 1.00 95.94 106 PRO A N 1
ATOM 804 C CA . PRO A 1 106 ? 0.686 -1.325 10.378 1.00 95.94 106 PRO A CA 1
ATOM 805 C C . PRO A 1 106 ? 0.470 -0.116 9.464 1.00 95.94 106 PRO A C 1
ATOM 807 O O . PRO A 1 106 ? 0.492 1.030 9.908 1.00 95.94 106 PRO A O 1
ATOM 810 N N . THR A 1 107 ? 0.310 -0.382 8.172 1.00 95.62 107 THR A N 1
ATOM 811 C CA . THR A 1 107 ? 0.201 0.649 7.139 1.00 95.62 107 THR A CA 1
ATOM 812 C C . THR A 1 107 ? -1.079 0.423 6.346 1.00 95.62 107 THR A C 1
ATOM 814 O O . THR A 1 107 ? -1.268 -0.632 5.742 1.00 95.62 107 THR A O 1
ATOM 817 N N . VAL A 1 108 ? -1.966 1.414 6.343 1.00 97.25 108 VAL A N 1
ATOM 818 C CA . VAL A 1 108 ? -3.249 1.389 5.641 1.00 97.25 108 VAL A CA 1
ATOM 819 C C . VAL A 1 108 ? -3.180 2.323 4.439 1.00 97.25 108 VAL A C 1
ATOM 821 O O . VAL A 1 108 ? -3.006 3.534 4.580 1.00 97.25 108 VAL A O 1
ATOM 824 N N . LEU A 1 109 ? -3.332 1.756 3.244 1.00 95.75 109 LEU A N 1
ATOM 825 C CA . LEU A 1 109 ? -3.308 2.485 1.981 1.00 95.75 109 LEU A CA 1
ATOM 826 C C . LEU A 1 109 ? -4.706 2.511 1.370 1.00 95.75 109 LEU A C 1
ATOM 828 O O . LEU A 1 109 ? -5.298 1.466 1.102 1.00 95.75 109 LEU A O 1
ATOM 832 N N . ILE A 1 110 ? -5.236 3.707 1.141 1.00 96.56 110 ILE A N 1
ATOM 833 C CA . ILE A 1 110 ? -6.630 3.914 0.747 1.00 96.56 110 ILE A CA 1
ATOM 834 C C . ILE A 1 110 ? -6.658 4.580 -0.619 1.00 96.56 110 ILE A C 1
ATOM 836 O O . ILE A 1 110 ? -6.064 5.636 -0.814 1.00 96.56 110 ILE A O 1
ATOM 840 N N . CYS A 1 111 ? -7.367 3.995 -1.579 1.00 94.94 111 CYS A N 1
ATOM 841 C CA . CYS A 1 111 ? -7.506 4.625 -2.886 1.00 94.94 111 CYS A CA 1
ATOM 842 C C . CYS A 1 111 ? -8.327 5.921 -2.775 1.00 94.94 111 CYS A C 1
ATOM 844 O O . CYS A 1 111 ? -9.525 5.858 -2.490 1.00 94.94 111 CYS A O 1
ATOM 846 N N . GLY A 1 112 ? -7.684 7.060 -3.045 1.00 93.88 112 GLY A N 1
ATOM 847 C CA . GLY A 1 112 ? -8.288 8.399 -3.064 1.00 93.88 112 GLY A CA 1
ATOM 848 C C . GLY A 1 112 ? -8.394 9.018 -4.461 1.00 93.88 112 GLY A C 1
ATOM 849 O O . GLY A 1 112 ? -8.753 10.177 -4.582 1.00 93.88 112 GLY A O 1
ATOM 850 N N . HIS A 1 113 ? -8.079 8.262 -5.517 1.00 90.94 113 HIS A N 1
ATOM 851 C CA . HIS A 1 113 ? -7.911 8.795 -6.873 1.00 90.94 113 HIS A CA 1
ATOM 852 C C . HIS A 1 113 ? -9.254 9.173 -7.532 1.00 90.94 113 HIS A C 1
ATOM 854 O O . HIS A 1 113 ? -9.902 8.337 -8.175 1.00 90.94 113 HIS A O 1
ATOM 860 N N . GLY A 1 114 ? -9.652 10.439 -7.397 1.00 89.56 114 GLY A N 1
ATOM 861 C CA . GLY A 1 114 ? -10.914 10.986 -7.896 1.00 89.56 114 GLY A CA 1
ATOM 862 C C . GLY A 1 114 ? -10.954 11.094 -9.416 1.00 89.56 114 GLY A C 1
ATOM 863 O O . GLY A 1 114 ? -11.949 10.696 -10.027 1.00 89.56 114 GLY A O 1
ATOM 864 N N . GLY A 1 115 ? -9.841 11.509 -10.031 1.00 85.69 115 GLY A N 1
ATOM 865 C CA . GLY A 1 115 ? -9.686 11.579 -11.489 1.00 85.69 115 GLY A CA 1
ATOM 866 C C . GLY A 1 115 ? -9.860 10.238 -12.217 1.00 85.69 115 GLY A C 1
ATOM 867 O O . GLY A 1 115 ? -10.137 10.211 -13.418 1.00 85.69 115 GLY A O 1
ATOM 868 N N . ARG A 1 116 ? -9.732 9.110 -11.502 1.00 87.00 116 ARG A N 1
ATOM 869 C CA . ARG A 1 116 ? -9.904 7.757 -12.050 1.00 87.00 116 ARG A CA 1
ATOM 870 C C . ARG A 1 116 ? -11.211 7.083 -11.630 1.00 87.00 116 ARG A C 1
ATOM 872 O O . ARG A 1 116 ? -11.837 6.426 -12.462 1.00 87.00 116 ARG A O 1
ATOM 879 N N . ASP A 1 117 ? -11.606 7.213 -10.364 1.00 90.56 117 ASP A N 1
ATOM 880 C CA . ASP A 1 117 ? -12.886 6.731 -9.837 1.00 90.56 117 ASP A CA 1
ATOM 881 C C . ASP A 1 117 ? -13.423 7.734 -8.811 1.00 90.56 117 ASP A C 1
ATOM 883 O O . ASP A 1 117 ? -12.979 7.772 -7.662 1.00 90.56 117 ASP A O 1
ATOM 887 N N . GLN A 1 118 ? -14.429 8.513 -9.213 1.00 92.25 118 GLN A N 1
ATOM 888 C CA . GLN A 1 118 ? -15.027 9.560 -8.382 1.00 92.25 118 GLN A CA 1
ATOM 889 C C . GLN A 1 118 ? -15.488 9.045 -7.009 1.00 92.25 118 GLN A C 1
ATOM 891 O O . GLN A 1 118 ? -15.400 9.764 -6.016 1.00 92.25 118 GLN A O 1
ATOM 896 N N . ARG A 1 119 ? -15.932 7.783 -6.908 1.00 94.12 119 ARG A N 1
ATOM 897 C CA . ARG A 1 119 ? -16.348 7.203 -5.619 1.00 94.12 119 ARG A CA 1
ATOM 898 C C . ARG A 1 119 ? -15.164 7.012 -4.678 1.00 94.12 119 ARG A C 1
ATOM 900 O O . ARG A 1 119 ? -15.324 7.213 -3.482 1.00 94.12 119 ARG A O 1
ATOM 907 N N . CYS A 1 120 ? -13.991 6.646 -5.196 1.00 93.31 120 CYS A N 1
ATOM 908 C CA . CYS A 1 120 ? -12.758 6.604 -4.408 1.00 93.31 120 CYS A CA 1
ATOM 909 C C . CYS A 1 120 ? -12.282 8.013 -4.036 1.00 93.31 120 CYS A C 1
ATOM 911 O O . CYS A 1 120 ? -11.878 8.202 -2.896 1.00 93.31 120 CYS A O 1
ATOM 913 N N . GLY A 1 121 ? -12.415 8.997 -4.932 1.00 93.00 121 GLY A N 1
ATOM 914 C CA . GLY A 1 121 ? -12.151 10.406 -4.604 1.00 93.00 121 GLY A CA 1
ATOM 915 C C . GLY A 1 121 ? -13.001 10.929 -3.443 1.00 93.00 121 GLY A C 1
ATOM 916 O O . GLY A 1 121 ? -12.501 11.631 -2.573 1.00 93.00 121 GLY A O 1
ATOM 917 N N . ILE A 1 122 ? -14.274 10.527 -3.381 1.00 94.56 122 ILE A N 1
ATOM 918 C CA . ILE A 1 122 ? -15.186 10.905 -2.290 1.00 94.56 122 ILE A CA 1
ATOM 919 C C . ILE A 1 122 ? -14.902 10.100 -1.010 1.00 94.56 122 ILE A C 1
ATOM 921 O O . ILE A 1 122 ? -14.794 10.668 0.075 1.00 94.56 122 ILE A O 1
ATOM 925 N N . LEU A 1 123 ? -14.793 8.770 -1.111 1.00 95.75 123 LEU A N 1
ATOM 926 C CA . LEU A 1 123 ? -14.653 7.892 0.057 1.00 95.75 123 LEU A CA 1
ATOM 927 C C . LEU A 1 123 ? -13.261 7.952 0.692 1.00 95.75 123 LEU A C 1
ATOM 929 O O . LEU A 1 123 ? -13.152 7.803 1.906 1.00 95.75 123 LEU A O 1
ATOM 933 N N . GLY A 1 124 ? -12.205 8.142 -0.100 1.00 96.31 124 GLY A N 1
ATOM 934 C CA . GLY A 1 124 ? -10.814 8.054 0.344 1.00 96.31 124 GLY A CA 1
ATOM 935 C C . GLY A 1 124 ? -10.511 8.926 1.566 1.00 96.31 124 GLY A C 1
ATOM 936 O O . GLY A 1 124 ? -10.137 8.374 2.604 1.00 96.31 124 GLY A O 1
ATOM 937 N N . PRO A 1 125 ? -10.729 10.255 1.503 1.00 96.50 125 PRO A N 1
ATOM 938 C CA . PRO A 1 125 ? -10.491 11.153 2.635 1.00 96.50 125 PRO A CA 1
ATOM 939 C C . PRO A 1 125 ? -11.330 10.807 3.874 1.00 96.50 125 PRO A C 1
ATOM 941 O O . PRO A 1 125 ? -10.832 10.858 5.000 1.00 96.50 125 PRO A O 1
ATOM 944 N N . MET A 1 126 ? -12.586 10.386 3.681 1.00 97.62 126 MET A N 1
ATOM 945 C CA . MET A 1 126 ? -13.455 9.966 4.787 1.00 97.62 126 MET A CA 1
ATOM 946 C C . MET A 1 126 ? -12.900 8.725 5.489 1.00 97.62 126 MET A C 1
ATOM 948 O O . MET A 1 126 ? -12.806 8.695 6.715 1.00 97.62 126 MET A O 1
ATOM 952 N N . LEU A 1 127 ? -12.511 7.707 4.718 1.00 98.31 127 LEU A N 1
ATOM 953 C CA . LEU A 1 127 ? -11.904 6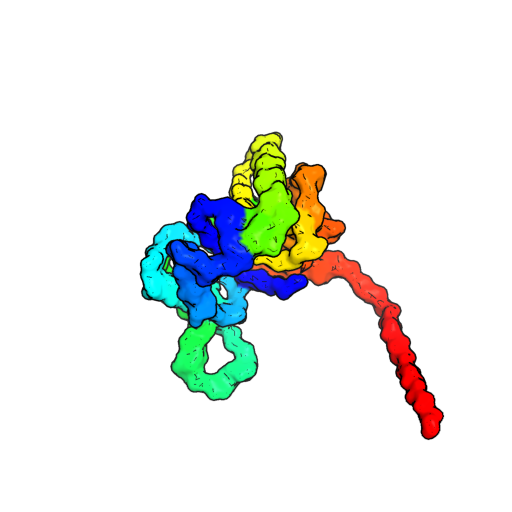.491 5.250 1.00 98.31 127 LEU A CA 1
ATOM 954 C C . LEU A 1 127 ? -10.585 6.811 5.960 1.00 98.31 127 LEU A C 1
ATOM 956 O O . LEU A 1 127 ? -10.363 6.312 7.058 1.00 98.31 127 LEU A O 1
ATOM 960 N N . GLN A 1 128 ? -9.745 7.682 5.391 1.00 98.19 128 GLN A N 1
ATOM 961 C CA . GLN A 1 128 ? -8.483 8.090 6.011 1.00 98.19 128 GLN A CA 1
ATOM 962 C C . GLN A 1 128 ? -8.697 8.716 7.395 1.00 98.19 128 GLN A C 1
ATOM 964 O O . GLN A 1 128 ? -8.025 8.306 8.343 1.00 98.19 128 GLN A O 1
ATOM 969 N N . SER A 1 129 ? -9.633 9.666 7.530 1.00 98.12 129 SER A N 1
ATOM 970 C CA . SER A 1 129 ? -9.963 10.271 8.832 1.00 98.12 129 SER A CA 1
ATOM 971 C C . SER A 1 129 ? -10.398 9.206 9.835 1.00 98.12 129 SER A C 1
ATOM 973 O O . SER A 1 129 ? -9.851 9.122 10.932 1.00 98.12 129 SER A O 1
ATOM 975 N N . ARG A 1 130 ? -11.315 8.322 9.425 1.00 98.44 130 ARG A N 1
ATOM 976 C CA . ARG A 1 130 ? -11.844 7.267 10.295 1.00 98.44 130 ARG A CA 1
ATOM 977 C C . ARG A 1 130 ? -10.786 6.258 10.726 1.00 98.44 130 ARG A C 1
ATOM 979 O O . ARG A 1 130 ? -10.792 5.858 11.883 1.00 98.44 130 ARG A O 1
ATOM 986 N N . PHE A 1 131 ? -9.872 5.859 9.841 1.00 98.69 131 PHE A N 1
ATOM 987 C CA . PHE A 1 131 ? -8.790 4.941 10.211 1.00 98.69 131 PHE A CA 1
ATOM 988 C C . PHE A 1 131 ? -7.853 5.590 11.228 1.00 98.69 131 PHE A C 1
ATOM 990 O O . PHE A 1 131 ? -7.520 4.965 12.231 1.00 98.69 131 PHE A O 1
ATOM 997 N N . ARG A 1 132 ? -7.481 6.859 11.017 1.00 98.50 132 ARG A N 1
ATOM 998 C CA . ARG A 1 132 ? -6.662 7.614 11.977 1.00 98.50 132 ARG A CA 1
ATOM 999 C C . ARG A 1 132 ? -7.344 7.713 13.341 1.00 98.50 132 ARG A C 1
ATOM 1001 O O . ARG A 1 132 ? -6.720 7.398 14.347 1.00 98.50 132 ARG A O 1
ATOM 1008 N N . GLU A 1 133 ? -8.624 8.082 13.374 1.00 98.44 133 GLU A N 1
ATOM 1009 C CA . GLU A 1 133 ? -9.430 8.122 14.603 1.00 98.44 133 GLU A CA 1
ATOM 1010 C C . GLU A 1 133 ? -9.465 6.754 15.308 1.00 98.44 133 GLU A C 1
ATOM 1012 O O . GLU A 1 133 ? -9.230 6.671 16.515 1.00 98.44 133 GLU A O 1
ATOM 1017 N N . ALA A 1 134 ? -9.704 5.674 14.557 1.00 98.44 134 ALA A N 1
ATOM 1018 C CA . ALA A 1 134 ? -9.776 4.315 15.088 1.00 98.44 134 ALA A CA 1
ATOM 1019 C C . ALA A 1 134 ? -8.438 3.833 15.676 1.00 98.44 134 ALA A C 1
ATOM 1021 O O . ALA A 1 134 ? -8.436 3.167 16.716 1.00 98.44 134 ALA A O 1
ATOM 1022 N N . PHE A 1 135 ? -7.308 4.185 15.053 1.00 98.44 135 PHE A N 1
ATOM 1023 C CA . PHE A 1 135 ? -5.976 3.876 15.578 1.00 98.44 135 PHE A CA 1
ATOM 1024 C C . PHE A 1 135 ? -5.642 4.692 16.828 1.00 98.44 135 PHE A C 1
ATOM 1026 O O . PHE A 1 135 ? -5.219 4.111 17.829 1.00 98.44 135 PHE A O 1
ATOM 1033 N N . VAL A 1 136 ? -5.921 6.002 16.825 1.00 98.19 136 VAL A N 1
ATOM 1034 C CA . VAL A 1 136 ? -5.730 6.876 17.997 1.00 98.19 136 VAL A CA 1
ATOM 1035 C C . VAL A 1 136 ? -6.527 6.362 19.196 1.00 98.19 136 VAL A C 1
ATOM 1037 O O . VAL A 1 136 ? -5.977 6.224 20.286 1.00 98.19 136 VAL A O 1
ATOM 1040 N N . LYS A 1 137 ? -7.798 5.996 18.993 1.00 98.06 137 LYS A N 1
ATOM 1041 C CA . LYS A 1 137 ? -8.678 5.444 20.037 1.00 98.06 137 LYS A CA 1
ATOM 1042 C C . LYS A 1 137 ? -8.124 4.171 20.689 1.00 98.06 137 LYS A C 1
ATOM 1044 O O . LYS A 1 137 ? -8.428 3.905 21.847 1.00 98.06 137 LYS A O 1
ATOM 1049 N N . ARG A 1 138 ? -7.327 3.391 19.955 1.00 97.25 138 ARG A N 1
ATOM 1050 C CA . ARG A 1 138 ? -6.711 2.137 20.424 1.00 97.25 138 ARG A CA 1
ATOM 1051 C C . ARG A 1 138 ? -5.261 2.301 20.876 1.00 97.25 138 ARG A C 1
ATOM 1053 O O . ARG A 1 138 ? -4.661 1.321 21.301 1.00 97.25 138 ARG A O 1
ATOM 1060 N N . GLY A 1 139 ? -4.689 3.503 20.771 1.00 97.38 139 GLY A N 1
ATOM 1061 C CA . GLY A 1 139 ? -3.271 3.736 21.053 1.00 97.38 139 GLY A CA 1
ATOM 1062 C C . GLY A 1 139 ? -2.331 2.977 20.109 1.00 97.38 139 GLY A C 1
ATOM 1063 O O . GLY A 1 139 ? -1.232 2.610 20.514 1.00 97.38 139 GLY A O 1
ATOM 1064 N N . ILE A 1 140 ? -2.764 2.703 18.873 1.00 96.94 140 ILE A N 1
ATOM 1065 C CA . ILE A 1 140 ? -1.968 1.987 17.869 1.00 96.94 140 ILE A CA 1
ATOM 1066 C C . ILE A 1 140 ? -1.216 3.010 17.016 1.00 96.94 140 ILE A C 1
ATOM 1068 O O . ILE A 1 140 ? -1.832 3.868 16.386 1.00 96.94 140 ILE A O 1
ATOM 1072 N N . ASP A 1 141 ? 0.109 2.888 16.958 1.00 96.38 141 ASP A N 1
ATOM 1073 C CA . ASP A 1 141 ? 0.944 3.652 16.029 1.00 96.38 141 ASP A CA 1
ATOM 1074 C C . ASP A 1 141 ? 0.896 3.003 14.636 1.00 96.38 141 ASP A C 1
ATOM 1076 O O . ASP A 1 141 ? 1.430 1.912 14.420 1.00 96.38 141 ASP A O 1
ATOM 1080 N N . ALA A 1 142 ? 0.199 3.653 13.704 1.00 96.75 142 ALA A N 1
ATOM 1081 C CA . ALA A 1 142 ? -0.054 3.159 12.356 1.00 96.75 142 ALA A CA 1
ATOM 1082 C C . ALA A 1 142 ? 0.066 4.282 11.321 1.00 96.75 142 ALA A C 1
ATOM 1084 O O . ALA A 1 142 ? -0.267 5.439 11.583 1.00 96.75 142 ALA A O 1
ATOM 1085 N N . GLU A 1 143 ? 0.469 3.918 10.107 1.00 95.50 143 GLU A N 1
ATOM 1086 C CA . GLU A 1 143 ? 0.536 4.834 8.971 1.00 95.50 143 GLU A CA 1
ATOM 1087 C C . GLU A 1 143 ? -0.752 4.740 8.146 1.00 95.50 143 GLU A C 1
ATOM 1089 O O . GLU A 1 143 ? -1.198 3.647 7.797 1.00 95.50 143 GLU A O 1
ATOM 1094 N N . VAL A 1 144 ? -1.363 5.880 7.805 1.00 96.56 144 VAL A N 1
ATOM 1095 C CA . VAL A 1 144 ? -2.592 5.922 6.988 1.00 96.56 144 VAL A CA 1
ATOM 1096 C C . VAL A 1 144 ? -2.436 6.920 5.846 1.00 96.56 144 VAL A C 1
ATOM 1098 O O . VAL A 1 144 ? -2.426 8.141 6.056 1.00 96.56 144 VAL A O 1
ATOM 1101 N N . GLY A 1 145 ? -2.354 6.396 4.624 1.00 94.00 145 GLY A N 1
ATOM 1102 C CA . GLY A 1 145 ? -2.074 7.159 3.409 1.00 94.00 145 GLY A CA 1
ATOM 1103 C C . GLY A 1 145 ? -3.169 7.038 2.353 1.00 94.00 145 GLY A C 1
ATOM 1104 O O . GLY A 1 145 ? -3.782 5.981 2.190 1.00 94.00 145 GLY A O 1
ATOM 1105 N N . LEU A 1 146 ? -3.384 8.124 1.609 1.00 94.44 146 LEU A N 1
ATOM 1106 C CA . LEU A 1 146 ? -4.109 8.066 0.343 1.00 94.44 146 LEU A CA 1
ATOM 1107 C C . LEU A 1 146 ? -3.150 7.613 -0.756 1.00 94.44 146 LEU A C 1
ATOM 1109 O O . LEU A 1 146 ? -1.991 8.022 -0.794 1.00 94.44 146 LEU A O 1
ATOM 1113 N N . ILE A 1 147 ? -3.644 6.760 -1.643 1.00 92.25 147 ILE A N 1
ATOM 1114 C CA . ILE A 1 147 ? -2.902 6.240 -2.784 1.00 92.25 147 ILE A CA 1
ATOM 1115 C C . ILE A 1 147 ? -3.710 6.375 -4.067 1.00 92.25 147 ILE A C 1
ATOM 1117 O O . ILE A 1 147 ? -4.932 6.577 -4.066 1.00 92.25 147 ILE A O 1
ATOM 1121 N N . SER A 1 148 ? -3.003 6.202 -5.177 1.00 88.81 148 SER A N 1
ATOM 1122 C CA . SER A 1 148 ? -3.590 6.181 -6.503 1.00 88.81 148 SER A CA 1
ATOM 1123 C C . SER A 1 148 ? -4.469 4.945 -6.740 1.00 88.81 148 SER A C 1
ATOM 1125 O O . SER A 1 148 ? -4.786 4.157 -5.843 1.00 88.81 148 SER A O 1
ATOM 1127 N N . HIS A 1 149 ? -4.948 4.788 -7.972 1.00 86.62 149 HIS A N 1
ATOM 1128 C CA . HIS A 1 149 ? -5.926 3.762 -8.288 1.00 86.62 149 HIS A CA 1
ATOM 1129 C C . HIS A 1 149 ? -5.291 2.372 -8.409 1.00 86.62 149 HIS A C 1
ATOM 1131 O O . HIS A 1 149 ? -4.504 2.125 -9.315 1.00 86.62 149 HIS A O 1
ATOM 1137 N N . ILE A 1 150 ? -5.710 1.435 -7.553 1.00 85.50 150 ILE A N 1
ATOM 1138 C CA . ILE A 1 150 ? -5.195 0.050 -7.507 1.00 85.50 150 ILE A CA 1
ATOM 1139 C C . ILE A 1 150 ? -6.076 -0.979 -8.236 1.00 85.50 150 ILE A C 1
ATOM 1141 O O . ILE A 1 150 ? -5.966 -2.186 -8.026 1.00 85.50 150 ILE A O 1
ATOM 1145 N N . GLY A 1 151 ? -6.977 -0.522 -9.106 1.00 81.56 151 GLY A N 1
ATOM 1146 C CA . GLY A 1 151 ? -7.866 -1.389 -9.874 1.00 81.56 151 GLY A CA 1
ATOM 1147 C C . GLY A 1 151 ? -9.151 -1.779 -9.136 1.00 81.56 151 GLY A C 1
ATOM 1148 O O . GLY A 1 151 ? -9.254 -1.785 -7.908 1.00 81.56 151 GLY A O 1
ATOM 1149 N N . GLY A 1 152 ? -10.154 -2.198 -9.911 1.00 80.31 152 GLY A N 1
ATOM 1150 C CA . GLY A 1 152 ? -11.422 -2.696 -9.381 1.00 80.31 152 GLY A CA 1
ATOM 1151 C C . GLY A 1 152 ? -12.405 -1.595 -8.999 1.00 80.31 152 GLY A C 1
ATOM 1152 O O . GLY A 1 152 ? -12.894 -1.587 -7.874 1.00 80.31 152 GLY A O 1
ATOM 1153 N N . HIS A 1 153 ? -12.756 -0.726 -9.956 1.00 77.19 153 HIS A N 1
ATOM 1154 C CA . HIS A 1 153 ? -13.794 0.302 -9.788 1.00 77.19 153 HIS A CA 1
ATOM 1155 C C . HIS A 1 153 ? -15.083 -0.267 -9.176 1.00 77.19 153 HIS A C 1
ATOM 1157 O O . HIS A 1 153 ? -15.686 0.340 -8.300 1.00 77.19 153 HIS A O 1
ATOM 1163 N N . LYS A 1 154 ? -15.509 -1.477 -9.559 1.00 83.56 154 LYS A N 1
ATOM 1164 C CA . LYS A 1 154 ? -16.716 -2.107 -8.986 1.00 83.56 154 LYS A CA 1
ATOM 1165 C C . LYS A 1 154 ? -16.660 -2.344 -7.462 1.00 83.56 154 LYS A C 1
ATOM 1167 O O . LYS A 1 154 ? -17.666 -2.734 -6.885 1.00 83.56 154 LYS A O 1
ATOM 1172 N N . TYR A 1 155 ? -15.510 -2.111 -6.829 1.00 82.50 155 TYR A N 1
ATOM 1173 C CA . TYR A 1 155 ? -15.257 -2.285 -5.402 1.00 82.50 155 TYR A CA 1
ATOM 1174 C C . TYR A 1 155 ? -14.783 -0.998 -4.700 1.00 82.50 155 TYR A C 1
ATOM 1176 O O . TYR A 1 155 ? -14.025 -1.095 -3.737 1.00 82.50 155 TYR A O 1
ATOM 1184 N N . ALA A 1 156 ? -15.167 0.188 -5.194 1.00 90.38 156 ALA A N 1
ATOM 1185 C CA . ALA A 1 156 ? -14.815 1.478 -4.585 1.00 90.38 156 ALA A CA 1
ATOM 1186 C C . ALA A 1 156 ? -14.930 1.470 -3.045 1.00 90.38 156 ALA A C 1
ATOM 1188 O O . ALA A 1 156 ? -15.776 0.775 -2.488 1.00 90.38 156 ALA A O 1
ATOM 1189 N N . GLY A 1 157 ? -14.044 2.212 -2.374 1.00 93.56 157 GLY A N 1
ATOM 1190 C CA . GLY A 1 157 ? -13.677 1.927 -0.980 1.00 93.56 157 GLY A CA 1
ATOM 1191 C C . GLY A 1 157 ? -12.571 0.871 -0.911 1.00 93.56 157 GLY A C 1
ATOM 1192 O O . GLY A 1 157 ? -12.689 -0.122 -0.200 1.00 93.56 157 GLY A O 1
ATOM 1193 N N . ASN A 1 158 ? -11.536 1.045 -1.740 1.00 95.50 158 ASN A N 1
ATOM 1194 C CA . ASN A 1 158 ? -10.403 0.131 -1.835 1.00 95.50 158 ASN A CA 1
ATOM 1195 C C . ASN A 1 158 ? -9.364 0.464 -0.767 1.00 95.50 158 ASN A C 1
ATOM 1197 O O . ASN A 1 158 ? -8.860 1.589 -0.740 1.00 95.50 158 ASN A O 1
ATOM 1201 N N . VAL A 1 159 ? -9.038 -0.524 0.061 1.00 96.44 159 VAL A N 1
ATOM 1202 C CA . VAL A 1 159 ? -8.112 -0.395 1.187 1.00 96.44 159 VAL A CA 1
ATOM 1203 C C . VAL A 1 159 ? -7.129 -1.557 1.149 1.00 96.44 159 VAL A C 1
ATOM 1205 O O . VAL A 1 159 ? -7.535 -2.703 0.977 1.00 96.44 159 VAL A O 1
ATOM 1208 N N . ILE A 1 160 ? -5.843 -1.275 1.318 1.00 95.50 160 ILE A N 1
ATOM 1209 C CA . ILE A 1 160 ? -4.810 -2.284 1.551 1.00 95.50 160 ILE A CA 1
ATOM 1210 C C . ILE A 1 160 ? -4.320 -2.116 2.982 1.00 95.50 160 ILE A C 1
ATOM 1212 O O . ILE A 1 160 ? -3.923 -1.018 3.366 1.00 95.50 160 ILE A O 1
ATOM 1216 N N . VAL A 1 161 ? -4.342 -3.195 3.755 1.00 96.44 161 VAL A N 1
ATOM 1217 C CA . VAL A 1 161 ? -3.756 -3.260 5.093 1.00 96.44 161 VAL A CA 1
ATOM 1218 C C . VAL A 1 161 ? -2.472 -4.068 4.999 1.00 96.44 161 VAL A C 1
ATOM 1220 O O . VAL A 1 161 ? -2.505 -5.262 4.710 1.00 96.44 161 VAL A O 1
ATOM 1223 N N . TYR A 1 162 ? -1.348 -3.407 5.230 1.00 94.62 162 TYR A N 1
ATOM 1224 C CA . TYR A 1 162 ? -0.042 -4.032 5.351 1.00 94.62 162 TYR A CA 1
ATOM 1225 C C . TYR A 1 162 ? 0.313 -4.207 6.822 1.00 94.62 162 TYR A C 1
ATOM 1227 O O . TYR A 1 162 ? 0.325 -3.238 7.584 1.00 94.62 162 TYR A O 1
ATOM 1235 N N . LEU A 1 163 ? 0.612 -5.445 7.209 1.00 95.19 163 LEU A N 1
ATOM 1236 C CA . LEU A 1 163 ? 1.018 -5.796 8.563 1.00 95.19 163 LEU A CA 1
ATOM 1237 C C . LEU A 1 163 ? 2.526 -6.072 8.578 1.00 95.19 163 LEU A C 1
ATOM 1239 O O . LEU A 1 163 ? 2.998 -6.888 7.784 1.00 95.19 163 LEU A O 1
ATOM 1243 N N . PRO A 1 164 ? 3.302 -5.421 9.458 1.00 92.88 164 PRO A N 1
ATOM 1244 C CA . PRO A 1 164 ? 4.745 -5.583 9.475 1.00 92.88 164 PRO A CA 1
ATOM 1245 C C . PRO A 1 164 ? 5.137 -7.011 9.900 1.00 92.88 164 PRO A C 1
ATOM 1247 O O . PRO A 1 164 ? 4.473 -7.588 10.766 1.00 92.88 164 PRO A O 1
ATOM 1250 N N . PRO A 1 165 ? 6.216 -7.598 9.340 1.00 90.06 165 PRO A N 1
ATOM 1251 C CA . PRO A 1 165 ? 6.659 -8.956 9.679 1.00 90.06 165 PRO A CA 1
ATOM 1252 C C . PRO A 1 165 ? 6.956 -9.166 11.168 1.00 90.06 165 PRO A C 1
ATOM 1254 O O . PRO A 1 165 ? 6.801 -10.269 11.678 1.00 90.06 165 PRO A O 1
ATOM 1257 N N . GLY A 1 166 ? 7.377 -8.109 11.870 1.00 88.38 166 GLY A N 1
ATOM 1258 C CA . GLY A 1 166 ? 7.703 -8.154 13.298 1.00 88.38 166 GLY A CA 1
ATOM 1259 C C . GLY A 1 166 ? 6.506 -8.043 14.249 1.00 88.38 166 GLY A C 1
ATOM 1260 O O . GLY A 1 166 ? 6.714 -8.024 15.460 1.00 88.38 166 GLY A O 1
ATOM 1261 N N . MET A 1 167 ? 5.272 -7.935 13.743 1.00 91.69 167 MET A N 1
ATOM 1262 C CA . MET A 1 167 ? 4.079 -7.789 14.583 1.00 91.69 167 MET A CA 1
ATOM 1263 C C . MET A 1 167 ? 3.806 -9.072 15.379 1.00 91.69 167 MET A C 1
ATOM 1265 O O . MET A 1 167 ? 3.506 -10.114 14.797 1.00 91.69 167 MET A O 1
ATOM 1269 N N . GLN A 1 168 ? 3.883 -9.011 16.713 1.00 90.06 168 GLN A N 1
ATOM 1270 C CA . GLN A 1 168 ? 3.588 -10.174 17.553 1.00 90.06 168 GLN A CA 1
ATOM 1271 C C . GLN A 1 168 ? 2.080 -10.424 17.667 1.00 90.06 168 GLN A C 1
ATOM 1273 O O . GLN A 1 168 ? 1.281 -9.492 17.693 1.00 90.06 168 GLN A O 1
ATOM 1278 N N . GLY A 1 169 ? 1.689 -11.696 17.774 1.00 89.44 169 GLY A N 1
ATOM 1279 C CA . GLY A 1 169 ? 0.303 -12.087 18.056 1.00 89.44 169 GLY A CA 1
ATOM 1280 C C . GLY A 1 169 ? -0.677 -11.942 16.887 1.00 89.44 169 GLY A C 1
ATOM 1281 O O . GLY A 1 169 ? -1.843 -12.285 17.050 1.00 89.44 169 GLY A O 1
ATOM 1282 N N . ASN A 1 170 ? -0.227 -11.497 15.708 1.00 94.88 170 ASN A N 1
ATOM 1283 C CA . ASN A 1 170 ? -1.064 -11.391 14.516 1.00 94.88 170 ASN A CA 1
ATOM 1284 C C . ASN A 1 170 ? -0.708 -12.492 13.503 1.00 94.88 170 ASN A C 1
ATOM 1286 O O . ASN A 1 170 ? 0.412 -12.544 12.994 1.00 94.88 170 ASN A O 1
ATOM 1290 N N . ALA A 1 171 ? -1.672 -13.359 13.180 1.00 93.62 171 ALA A N 1
ATOM 1291 C CA . ALA A 1 171 ? -1.479 -14.491 12.266 1.00 93.62 171 ALA A CA 1
ATOM 1292 C C . ALA A 1 171 ? -1.105 -14.083 10.827 1.00 93.62 171 ALA A C 1
ATOM 1294 O O . ALA A 1 171 ? -0.608 -14.911 10.063 1.00 93.62 171 ALA A O 1
ATOM 1295 N N . TRP A 1 172 ? -1.325 -12.818 10.463 1.00 94.56 172 TRP A N 1
ATOM 1296 C CA . TRP A 1 172 ? -1.052 -12.267 9.137 1.00 94.56 172 TRP A CA 1
ATOM 1297 C C . TRP A 1 172 ? 0.133 -11.296 9.123 1.00 94.56 172 TRP A C 1
ATOM 1299 O O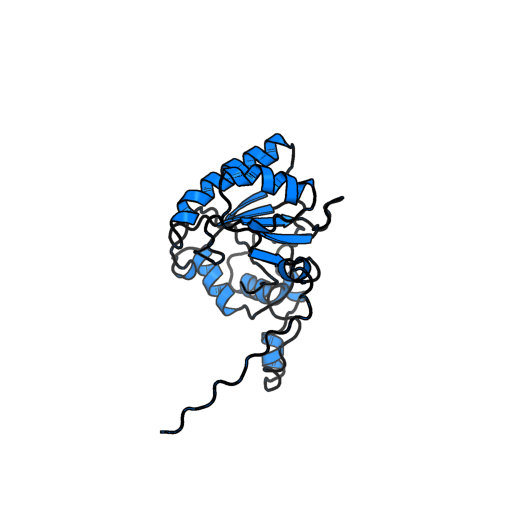 . TRP A 1 172 ? 0.289 -10.543 8.160 1.00 94.56 172 TRP A O 1
ATOM 1309 N N . ALA A 1 173 ? 0.987 -11.303 10.151 1.00 93.62 173 ALA A N 1
ATOM 1310 C CA . ALA A 1 173 ? 2.230 -10.534 10.145 1.00 93.62 173 ALA A CA 1
ATOM 1311 C C . ALA A 1 173 ? 3.030 -10.766 8.843 1.00 93.62 173 ALA A C 1
ATOM 1313 O O . ALA A 1 173 ? 3.131 -11.885 8.337 1.00 93.62 173 ALA A O 1
ATOM 1314 N N . GLY A 1 174 ? 3.547 -9.684 8.257 1.00 91.00 174 GLY A N 1
ATOM 1315 C CA . GLY A 1 174 ? 4.265 -9.699 6.978 1.00 91.00 174 GLY A CA 1
ATOM 1316 C C . GLY A 1 174 ? 3.375 -9.805 5.736 1.00 91.00 174 GLY A C 1
ATOM 1317 O O . GLY A 1 174 ? 3.892 -9.964 4.630 1.00 91.00 174 GLY A O 1
ATOM 1318 N N . SER A 1 175 ? 2.052 -9.735 5.895 1.00 92.38 175 SER A N 1
ATOM 1319 C CA . SER A 1 175 ? 1.099 -9.852 4.791 1.00 92.38 175 SER A CA 1
ATOM 1320 C C . SER A 1 175 ? 0.526 -8.502 4.363 1.00 92.38 175 SER A C 1
ATOM 1322 O O . SER A 1 175 ? 0.410 -7.562 5.152 1.00 92.38 175 SER A O 1
ATOM 1324 N N . GLY A 1 176 ? 0.110 -8.434 3.100 1.00 93.00 176 GLY A N 1
ATOM 1325 C CA . GLY A 1 176 ? -0.833 -7.435 2.609 1.00 93.00 176 GLY A CA 1
ATOM 1326 C C . GLY A 1 176 ? -2.231 -8.043 2.509 1.00 93.00 176 GLY A C 1
ATOM 1327 O O . GLY A 1 176 ? -2.393 -9.179 2.057 1.00 93.00 176 GLY A O 1
ATOM 1328 N N . ILE A 1 177 ? -3.257 -7.297 2.899 1.00 94.88 177 ILE A N 1
ATOM 1329 C CA . ILE A 1 177 ? -4.658 -7.718 2.800 1.00 94.88 177 ILE A CA 1
ATOM 1330 C C . ILE A 1 177 ? -5.431 -6.625 2.067 1.00 94.88 177 ILE A C 1
ATOM 1332 O O . ILE A 1 177 ? -5.379 -5.459 2.446 1.00 94.88 177 ILE A O 1
ATOM 1336 N N . TRP A 1 178 ? -6.130 -6.990 0.993 1.00 93.88 178 TRP A N 1
ATOM 1337 C CA . TRP A 1 178 ? -6.840 -6.048 0.140 1.00 93.88 178 TRP A CA 1
ATOM 1338 C C . TRP A 1 178 ? -8.331 -6.184 0.395 1.00 93.88 178 TRP A C 1
ATOM 1340 O O . TRP A 1 178 ? -8.940 -7.212 0.090 1.00 93.88 178 TRP A O 1
ATOM 1350 N N . TYR A 1 179 ? -8.922 -5.103 0.874 1.00 96.44 179 TYR A N 1
ATOM 1351 C CA . TYR A 1 179 ? -10.351 -4.949 1.043 1.00 96.44 179 TYR A CA 1
ATOM 1352 C C . TYR A 1 179 ? -10.935 -4.040 -0.039 1.00 96.44 179 TYR A C 1
ATOM 1354 O O . TYR A 1 179 ? -10.264 -3.178 -0.616 1.00 96.44 179 TYR A O 1
ATOM 1362 N N . GLY A 1 180 ? -12.212 -4.240 -0.338 1.00 95.56 180 GLY A N 1
ATOM 1363 C CA . GLY A 1 180 ? -12.990 -3.346 -1.185 1.00 95.56 180 GLY A CA 1
ATOM 1364 C C . GLY A 1 180 ? -14.418 -3.232 -0.696 1.00 95.56 180 GLY A C 1
ATOM 1365 O O . GLY A 1 180 ? -14.858 -4.034 0.124 1.00 95.56 180 GLY A O 1
ATOM 1366 N N . ARG A 1 181 ? -15.150 -2.246 -1.227 1.00 95.94 181 ARG A N 1
ATOM 1367 C CA . ARG A 1 181 ? -16.468 -1.844 -0.700 1.00 95.94 181 ARG A CA 1
ATOM 1368 C C . ARG A 1 181 ? -16.407 -1.416 0.770 1.00 95.94 181 ARG A C 1
ATOM 1370 O O . ARG A 1 181 ? -17.414 -1.489 1.464 1.00 95.94 181 ARG A O 1
ATOM 1377 N N . VAL A 1 182 ? -15.240 -0.976 1.243 1.00 97.62 182 VAL A N 1
ATOM 1378 C CA . VAL A 1 182 ? -15.088 -0.464 2.604 1.00 97.62 182 VAL A CA 1
ATOM 1379 C C . VAL A 1 182 ? -15.791 0.887 2.679 1.00 97.62 182 VAL A C 1
ATOM 1381 O O . VAL A 1 182 ? -15.415 1.832 1.982 1.00 97.62 182 VAL A O 1
ATOM 1384 N N . GLY A 1 183 ? -16.823 0.971 3.512 1.00 96.94 183 GLY A N 1
ATOM 1385 C CA . GLY A 1 183 ? -17.462 2.224 3.891 1.00 96.94 183 GLY A CA 1
ATOM 1386 C C . GLY A 1 183 ? -16.943 2.744 5.237 1.00 96.94 183 GLY A C 1
ATOM 1387 O O . GLY A 1 183 ? -16.291 2.006 5.978 1.00 96.94 183 GLY A O 1
ATOM 1388 N N . PRO A 1 184 ? -17.273 3.995 5.611 1.00 96.44 184 PRO A N 1
ATOM 1389 C CA . PRO A 1 184 ? -16.888 4.563 6.907 1.00 96.44 184 PRO A CA 1
ATOM 1390 C C . PRO A 1 184 ? -17.316 3.709 8.109 1.00 96.44 184 PRO A C 1
ATOM 1392 O O . PRO A 1 184 ? -16.589 3.638 9.093 1.00 96.44 184 PRO A O 1
ATOM 1395 N N . GLY A 1 185 ? -18.466 3.030 8.016 1.00 96.31 185 GLY A N 1
ATOM 1396 C CA . GLY A 1 185 ? -18.971 2.146 9.072 1.00 96.31 185 GLY A CA 1
ATOM 1397 C C . GLY A 1 185 ? -18.179 0.847 9.253 1.00 96.31 185 GLY A C 1
ATOM 1398 O O . GLY A 1 185 ? -18.263 0.244 10.314 1.00 96.31 185 GLY A O 1
ATOM 1399 N N . ASN A 1 186 ? -17.383 0.432 8.263 1.00 98.19 186 ASN A N 1
ATOM 1400 C CA . ASN A 1 186 ? -16.576 -0.789 8.345 1.00 98.19 186 ASN A CA 1
ATOM 1401 C C . ASN A 1 186 ? -15.207 -0.558 8.999 1.00 98.19 186 ASN A C 1
ATOM 1403 O O . ASN A 1 186 ? -14.507 -1.517 9.294 1.00 98.19 186 ASN A O 1
ATOM 1407 N N . VAL A 1 187 ? -14.782 0.695 9.185 1.00 98.38 187 VAL A N 1
ATOM 1408 C CA . VAL A 1 187 ? -13.397 1.008 9.572 1.00 98.38 187 VAL A CA 1
ATOM 1409 C C . VAL A 1 187 ? -13.031 0.438 10.939 1.00 98.38 187 VAL A C 1
ATOM 1411 O O . VAL A 1 187 ? -11.973 -0.169 11.076 1.00 98.38 187 VAL A O 1
ATOM 1414 N N . GLU A 1 188 ? -13.913 0.596 11.926 1.00 98.12 188 GLU A N 1
ATOM 1415 C CA . GLU A 1 188 ? -13.703 0.055 13.275 1.00 98.12 188 GLU A CA 1
ATOM 1416 C C . GLU A 1 188 ? -13.517 -1.470 13.227 1.00 98.12 188 GLU A C 1
ATOM 1418 O O . GLU A 1 188 ? -12.555 -1.994 13.781 1.00 98.12 188 GLU A O 1
ATOM 1423 N N . GLU A 1 189 ? -14.370 -2.164 12.466 1.00 97.88 189 GLU A N 1
ATOM 1424 C CA . GLU A 1 189 ? -14.293 -3.613 12.270 1.00 97.88 189 GLU A CA 1
ATOM 1425 C C . GLU A 1 189 ? -12.996 -4.031 11.567 1.00 97.88 189 GLU A C 1
ATOM 1427 O O . GLU A 1 189 ? -12.352 -4.985 11.992 1.00 97.88 189 GLU A O 1
ATOM 1432 N N . VAL A 1 190 ? -12.567 -3.313 10.521 1.00 98.44 190 VAL A N 1
ATOM 1433 C CA . VAL A 1 190 ? -11.302 -3.607 9.826 1.00 98.44 190 VAL A CA 1
ATOM 1434 C C . VAL A 1 190 ? -10.118 -3.502 10.786 1.00 98.44 190 VAL A C 1
ATOM 1436 O O . VAL A 1 190 ? -9.250 -4.377 10.773 1.00 98.44 190 VAL A O 1
ATOM 1439 N N . VAL A 1 191 ? -10.076 -2.468 11.631 1.00 98.44 191 VAL A N 1
ATOM 1440 C CA . VAL A 1 191 ? -9.002 -2.302 12.620 1.00 98.44 191 VAL A CA 1
ATOM 1441 C C . VAL A 1 191 ? -9.046 -3.421 13.662 1.00 98.44 191 VAL A C 1
ATOM 1443 O O . VAL A 1 191 ? -8.025 -4.075 13.880 1.00 98.44 191 VAL A O 1
ATOM 1446 N N . ASP A 1 192 ? -10.211 -3.686 14.253 1.00 98.06 192 ASP A N 1
ATOM 1447 C CA . ASP A 1 192 ? -10.364 -4.713 15.289 1.00 98.06 192 ASP A CA 1
ATOM 1448 C C . ASP A 1 192 ? -10.072 -6.114 14.756 1.00 98.06 192 ASP A C 1
ATOM 1450 O O . ASP A 1 192 ? -9.222 -6.826 15.287 1.00 98.06 192 ASP A O 1
ATOM 1454 N N . ALA A 1 193 ? -10.732 -6.516 13.673 1.00 97.88 193 ALA A N 1
ATOM 1455 C CA . ALA A 1 193 ? -10.554 -7.842 13.106 1.00 97.88 193 ALA A CA 1
ATOM 1456 C C . ALA A 1 193 ? -9.129 -8.017 12.569 1.00 97.88 193 ALA A C 1
ATOM 1458 O O . ALA A 1 193 ? -8.441 -8.958 12.952 1.00 97.88 193 ALA A O 1
ATOM 1459 N N . THR A 1 194 ? -8.654 -7.108 11.712 1.00 97.88 194 THR A N 1
ATOM 1460 C CA . THR A 1 194 ? -7.425 -7.350 10.936 1.00 97.88 194 THR A CA 1
ATOM 1461 C C . THR A 1 194 ? -6.160 -6.976 11.686 1.00 97.88 194 THR A C 1
ATOM 1463 O O . THR A 1 194 ? -5.206 -7.755 11.708 1.00 97.88 194 THR A O 1
ATOM 1466 N N . VAL A 1 195 ? -6.126 -5.785 12.284 1.00 97.31 195 VAL A N 1
ATOM 1467 C CA . VAL A 1 195 ? -4.900 -5.263 12.903 1.00 97.31 195 VAL A CA 1
ATOM 1468 C C . VAL A 1 195 ? -4.739 -5.809 14.318 1.00 97.31 195 VAL A C 1
ATOM 1470 O O . VAL A 1 195 ? -3.644 -6.241 14.670 1.00 97.31 195 VAL A O 1
ATOM 1473 N N . VAL A 1 196 ? -5.821 -5.839 15.101 1.00 96.94 196 VAL A N 1
ATOM 1474 C CA . VAL A 1 196 ? -5.774 -6.277 16.505 1.00 96.94 196 VAL A CA 1
ATOM 1475 C C . VAL A 1 196 ? -5.873 -7.798 16.624 1.00 96.94 196 VAL A C 1
ATOM 1477 O O . VAL A 1 196 ? -5.015 -8.416 17.247 1.00 96.94 196 VAL A O 1
ATOM 1480 N N . ASN A 1 197 ? -6.883 -8.413 16.005 1.00 96.75 197 ASN A N 1
ATOM 1481 C CA . ASN A 1 197 ? -7.201 -9.827 16.237 1.00 96.75 197 ASN A CA 1
ATOM 1482 C C . ASN A 1 197 ? -6.579 -10.796 15.216 1.00 96.75 197 ASN A C 1
ATOM 1484 O O . ASN A 1 197 ? -6.718 -12.009 15.365 1.00 96.75 197 ASN A O 1
ATOM 1488 N N . GLY A 1 198 ? -5.913 -10.298 14.167 1.00 95.69 198 GLY A N 1
ATOM 1489 C CA . GLY A 1 198 ? -5.311 -11.144 13.131 1.00 95.69 198 GLY A CA 1
ATOM 1490 C C . GLY A 1 198 ? -6.331 -11.968 12.335 1.00 95.69 198 GLY A C 1
ATOM 1491 O O . GLY A 1 198 ? -6.067 -13.112 11.966 1.00 95.69 198 GLY A O 1
ATOM 1492 N N . GLN A 1 199 ? -7.501 -11.397 12.066 1.00 96.44 199 GLN A N 1
ATOM 1493 C CA . GLN A 1 199 ? -8.608 -12.003 11.330 1.00 96.44 199 GLN A CA 1
ATOM 1494 C C . GLN A 1 199 ? -8.853 -11.281 10.002 1.00 96.44 199 GLN A C 1
ATOM 1496 O O . GLN A 1 199 ? -8.663 -10.075 9.880 1.00 96.44 199 GLN A O 1
ATOM 1501 N N . VAL A 1 200 ? -9.325 -12.019 8.998 1.00 96.50 200 VAL A N 1
ATOM 1502 C CA . VAL A 1 200 ? -9.675 -11.457 7.688 1.00 96.50 200 VAL A CA 1
ATOM 1503 C C . VAL A 1 200 ? -11.190 -11.368 7.554 1.00 96.50 200 VAL A C 1
ATOM 1505 O O . VAL A 1 200 ? -11.890 -12.362 7.741 1.00 96.50 200 VAL A O 1
ATOM 1508 N N . ILE A 1 201 ? -11.696 -10.192 7.177 1.00 96.56 201 ILE A N 1
ATOM 1509 C CA . ILE A 1 201 ? -13.127 -9.977 6.925 1.00 96.56 201 ILE A CA 1
ATOM 1510 C C . ILE A 1 201 ? -13.453 -10.465 5.511 1.00 96.56 201 ILE A C 1
ATOM 1512 O O . ILE A 1 201 ? -13.213 -9.763 4.524 1.00 96.56 201 ILE A O 1
ATOM 1516 N N . PHE A 1 202 ? -13.982 -11.683 5.402 1.00 93.56 202 PHE A N 1
ATOM 1517 C CA . PHE A 1 202 ? -14.164 -12.364 4.116 1.00 93.56 202 PHE A CA 1
ATOM 1518 C C . PHE A 1 202 ? -15.080 -11.599 3.144 1.00 93.56 202 PHE A C 1
ATOM 1520 O O . PHE A 1 202 ? -14.770 -11.492 1.959 1.00 93.56 202 PHE A O 1
ATOM 1527 N N . ASP A 1 203 ? -16.145 -10.967 3.643 1.00 93.81 203 ASP A N 1
ATOM 1528 C CA . ASP A 1 203 ? -17.104 -10.219 2.814 1.00 93.81 203 ASP A CA 1
ATOM 1529 C C . ASP A 1 203 ? -16.494 -8.980 2.139 1.00 93.81 203 ASP A C 1
ATOM 1531 O O . ASP A 1 203 ? -16.931 -8.545 1.063 1.00 93.81 203 ASP A O 1
ATOM 1535 N N . LEU A 1 204 ? -15.450 -8.411 2.741 1.00 95.75 204 LEU A N 1
ATOM 1536 C CA . LEU A 1 204 ? -14.712 -7.275 2.191 1.00 95.75 204 LEU A CA 1
ATOM 1537 C C . LEU A 1 204 ? -13.489 -7.725 1.384 1.00 95.75 204 LEU A C 1
ATOM 1539 O O . LEU A 1 204 ? -12.947 -6.928 0.612 1.00 95.75 204 LEU A O 1
ATOM 1543 N N . LEU A 1 205 ? -13.051 -8.980 1.541 1.00 94.62 205 LEU A N 1
ATOM 1544 C CA . LEU A 1 205 ? -11.816 -9.491 0.960 1.00 94.62 205 LEU A CA 1
ATOM 1545 C C . LEU A 1 205 ? -11.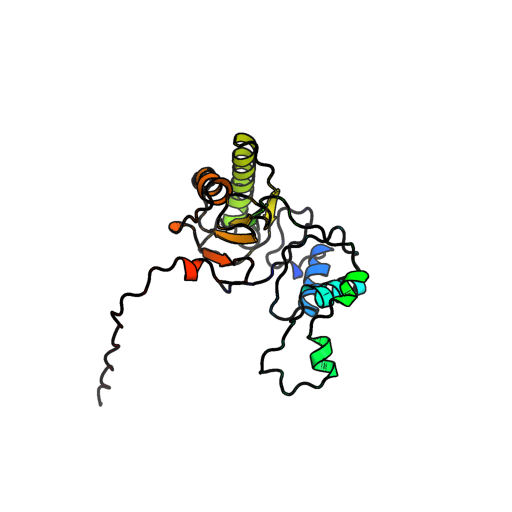869 -9.457 -0.571 1.00 94.62 205 LEU A C 1
ATOM 1547 O O . LEU A 1 205 ? -12.770 -9.981 -1.229 1.00 94.62 205 LEU A O 1
ATOM 1551 N N . ARG A 1 206 ? -10.846 -8.840 -1.158 1.00 91.06 206 ARG A N 1
ATOM 1552 C CA . ARG A 1 206 ? -10.603 -8.817 -2.605 1.00 91.06 206 ARG A CA 1
ATOM 1553 C C . ARG A 1 206 ? -9.404 -9.650 -3.029 1.00 91.06 206 ARG A C 1
ATOM 1555 O O . ARG A 1 206 ? -9.256 -9.923 -4.224 1.00 91.06 206 ARG A O 1
ATOM 1562 N N . GLY A 1 207 ? -8.539 -9.978 -2.082 1.00 90.69 207 GLY A N 1
ATOM 1563 C CA . GLY A 1 207 ? -7.299 -10.695 -2.300 1.00 90.69 207 GLY A CA 1
ATOM 1564 C C . GLY A 1 207 ? -6.320 -10.427 -1.173 1.00 90.69 207 GLY A C 1
ATOM 1565 O O . GLY A 1 207 ? -6.520 -9.542 -0.340 1.00 90.69 207 GLY A O 1
ATOM 1566 N N . GLY A 1 208 ? -5.232 -11.173 -1.178 1.00 90.62 208 GLY A N 1
ATOM 1567 C CA . GLY A 1 208 ? -4.104 -10.841 -0.342 1.00 90.62 208 GLY A CA 1
ATOM 1568 C C . GLY A 1 208 ? -2.870 -11.626 -0.681 1.00 90.62 208 GLY A C 1
ATOM 1569 O O . GLY A 1 208 ? -2.934 -12.557 -1.480 1.00 90.62 208 GLY A O 1
ATOM 1570 N N . ILE A 1 209 ? -1.755 -11.224 -0.091 1.00 90.19 209 ILE A N 1
ATOM 1571 C CA . ILE A 1 209 ? -0.489 -11.902 -0.264 1.00 90.19 209 ILE A CA 1
ATOM 1572 C C . ILE A 1 209 ? 0.223 -11.996 1.070 1.00 90.19 209 ILE A C 1
ATOM 1574 O O . ILE A 1 209 ? 0.356 -11.008 1.793 1.00 90.19 209 ILE A O 1
ATOM 1578 N N . THR A 1 210 ? 0.665 -13.198 1.390 1.00 89.00 210 THR A N 1
ATOM 1579 C CA . THR A 1 210 ? 1.519 -13.448 2.543 1.00 89.00 210 THR A CA 1
ATOM 1580 C C . THR A 1 210 ? 2.966 -13.076 2.229 1.00 89.00 210 THR A C 1
ATOM 1582 O O . THR A 1 210 ? 3.360 -12.964 1.064 1.00 89.00 210 THR A O 1
ATOM 1585 N N . GLN A 1 211 ? 3.796 -12.965 3.266 1.00 84.12 211 GLN A N 1
ATOM 1586 C CA . GLN A 1 211 ? 5.236 -12.721 3.128 1.00 84.12 211 GLN A CA 1
ATOM 1587 C C . GLN A 1 211 ? 5.931 -13.745 2.207 1.00 84.12 211 GLN A C 1
ATOM 1589 O O . GLN A 1 211 ? 6.839 -13.424 1.433 1.00 84.12 211 GLN A O 1
ATOM 1594 N N . ASP A 1 212 ? 5.488 -15.003 2.247 1.00 81.94 212 ASP A N 1
ATOM 1595 C CA . ASP A 1 212 ? 6.024 -16.066 1.403 1.00 81.94 212 ASP A CA 1
ATOM 1596 C C . ASP A 1 212 ? 5.430 -16.089 -0.019 1.00 81.94 212 ASP A C 1
ATOM 1598 O O . ASP A 1 212 ? 5.922 -16.833 -0.869 1.00 81.94 212 ASP A O 1
ATOM 1602 N N . GLY A 1 213 ? 4.507 -15.179 -0.340 1.00 80.69 213 GLY A N 1
ATOM 1603 C CA . GLY A 1 213 ? 3.979 -14.966 -1.688 1.00 80.69 213 GLY A CA 1
ATOM 1604 C C . GLY A 1 213 ? 2.729 -15.784 -2.016 1.00 80.69 213 GLY A C 1
ATOM 1605 O O . GLY A 1 213 ? 2.387 -15.913 -3.192 1.00 80.69 213 GLY A O 1
ATOM 1606 N N . ARG A 1 214 ? 2.057 -16.363 -1.014 1.00 85.06 214 ARG A N 1
ATOM 1607 C CA . ARG A 1 214 ? 0.814 -17.123 -1.207 1.00 85.06 214 ARG A CA 1
ATOM 1608 C C . ARG A 1 214 ? -0.388 -16.189 -1.258 1.00 85.06 214 ARG A C 1
ATOM 1610 O O . ARG A 1 214 ? -0.429 -15.179 -0.565 1.00 85.06 214 ARG A O 1
ATOM 1617 N N . ASP A 1 215 ? -1.373 -16.551 -2.074 1.00 88.56 215 ASP A N 1
ATOM 1618 C CA . ASP A 1 215 ? -2.621 -15.801 -2.224 1.00 88.56 215 ASP A CA 1
ATOM 1619 C C . ASP A 1 215 ? -3.562 -16.073 -1.035 1.00 88.56 215 ASP A C 1
ATOM 1621 O O . ASP A 1 215 ? -4.026 -17.200 -0.855 1.00 88.56 215 ASP A O 1
ATOM 1625 N N . ILE A 1 216 ? -3.858 -15.040 -0.241 1.00 90.62 216 ILE A N 1
ATOM 1626 C CA . ILE A 1 216 ? -4.701 -15.144 0.964 1.00 90.62 216 ILE A CA 1
ATOM 1627 C C . ILE A 1 216 ? -6.138 -15.541 0.618 1.00 90.62 216 ILE A C 1
ATOM 1629 O O . ILE A 1 216 ? -6.737 -16.327 1.346 1.00 90.62 216 ILE A O 1
ATOM 1633 N N . ALA A 1 217 ? -6.699 -15.046 -0.491 1.00 87.62 217 ALA A N 1
ATOM 1634 C CA . ALA A 1 217 ? -8.065 -15.408 -0.863 1.00 87.62 217 ALA A CA 1
ATOM 1635 C C . ALA A 1 217 ? -8.157 -16.905 -1.167 1.00 87.62 217 ALA A C 1
ATOM 1637 O O . ALA A 1 217 ? -9.070 -17.561 -0.682 1.00 87.62 217 ALA A O 1
ATOM 1638 N N . ARG A 1 218 ? -7.159 -17.470 -1.858 1.00 86.50 218 ARG A N 1
ATOM 1639 C CA . ARG A 1 218 ? -7.090 -18.922 -2.096 1.00 86.50 218 ARG A CA 1
ATOM 1640 C C . ARG A 1 218 ? -6.872 -19.736 -0.825 1.00 86.50 218 ARG A C 1
ATOM 1642 O O . ARG A 1 218 ? -7.342 -20.862 -0.751 1.00 86.50 218 ARG A O 1
ATOM 1649 N N . MET A 1 219 ? -6.145 -19.198 0.153 1.00 86.94 219 MET A N 1
ATOM 1650 C CA . MET A 1 219 ? -5.933 -19.869 1.442 1.00 86.94 219 MET A CA 1
ATOM 1651 C C . MET A 1 219 ? -7.208 -19.935 2.290 1.00 86.94 219 MET A C 1
ATOM 1653 O O . MET A 1 219 ? -7.331 -20.830 3.120 1.00 86.94 219 MET A O 1
ATOM 1657 N N . LEU A 1 220 ? -8.125 -18.985 2.096 1.00 85.88 220 LEU A N 1
ATOM 1658 C CA . LEU A 1 220 ? -9.386 -18.883 2.831 1.00 85.88 220 LEU A CA 1
ATOM 1659 C C . LEU A 1 220 ? -10.589 -19.424 2.046 1.00 85.88 220 LEU A C 1
ATOM 1661 O O . LEU A 1 220 ? -11.689 -19.487 2.592 1.00 85.88 220 LEU A O 1
ATOM 1665 N N . GLU A 1 221 ? -10.408 -19.807 0.779 1.00 78.25 221 GLU A N 1
ATOM 1666 C CA . GLU A 1 221 ? -11.441 -20.501 0.014 1.00 78.25 221 GLU A CA 1
ATOM 1667 C C . GLU A 1 221 ? -11.762 -21.840 0.702 1.00 78.25 221 GLU A C 1
ATOM 1669 O O . GLU A 1 221 ? -10.849 -22.633 0.957 1.00 78.25 221 GLU A O 1
ATOM 1674 N N . PRO A 1 222 ? -13.042 -22.124 1.007 1.00 69.31 222 PRO A N 1
ATOM 1675 C CA . PRO A 1 222 ? -13.413 -23.426 1.535 1.00 69.31 222 PRO A CA 1
ATOM 1676 C C . PRO A 1 222 ? -13.024 -24.521 0.527 1.00 69.31 222 PRO A C 1
ATOM 1678 O O . PRO A 1 222 ? -13.056 -24.275 -0.687 1.00 69.31 222 PRO A O 1
ATOM 1681 N N . PRO A 1 223 ? -12.672 -25.735 0.994 1.00 63.81 223 PRO A N 1
ATOM 1682 C CA . PRO A 1 223 ? -12.398 -26.854 0.105 1.00 63.81 223 PRO A CA 1
ATOM 1683 C C . PRO A 1 223 ? -13.561 -27.021 -0.869 1.00 63.81 223 PRO A C 1
ATOM 1685 O O . PRO A 1 223 ? -14.722 -27.045 -0.456 1.00 63.81 223 PRO A O 1
ATOM 1688 N N . LYS A 1 224 ? -13.264 -27.124 -2.167 1.00 61.38 224 LYS A N 1
ATOM 1689 C CA . LYS A 1 224 ? -14.295 -27.488 -3.138 1.00 61.38 224 LYS A CA 1
ATOM 1690 C C . LYS A 1 224 ? -14.797 -28.874 -2.758 1.00 61.38 224 LYS A C 1
ATOM 1692 O O . LYS A 1 224 ? -14.017 -29.820 -2.776 1.00 61.38 224 LYS A O 1
ATOM 1697 N N . GLU A 1 225 ? -16.078 -28.992 -2.422 1.00 54.00 225 GLU A N 1
ATOM 1698 C CA . GLU A 1 225 ? -16.733 -30.295 -2.425 1.00 54.00 225 GLU A CA 1
ATOM 1699 C C . GLU A 1 225 ? -16.528 -30.910 -3.817 1.00 54.00 225 GLU A C 1
ATOM 1701 O O . GLU A 1 225 ? -16.703 -30.223 -4.829 1.00 54.00 225 GLU A O 1
ATOM 1706 N N . ASP A 1 226 ? -16.153 -32.190 -3.881 1.00 50.78 226 ASP A N 1
ATOM 1707 C CA . ASP A 1 226 ? -15.900 -32.969 -5.109 1.00 50.78 226 ASP A CA 1
ATOM 1708 C C . ASP A 1 226 ? -17.169 -33.186 -5.978 1.00 50.78 226 ASP A C 1
ATOM 1710 O O . ASP A 1 226 ? -17.333 -34.183 -6.681 1.00 50.78 226 ASP A O 1
ATOM 1714 N N . GLY A 1 227 ? -18.101 -32.236 -5.981 1.00 54.19 227 GLY A N 1
ATOM 1715 C CA . GLY A 1 227 ? -19.253 -32.165 -6.868 1.00 54.19 227 GLY A CA 1
ATOM 1716 C C . GLY A 1 227 ? -18.888 -31.505 -8.193 1.00 54.19 227 GLY A C 1
ATOM 1717 O O . GLY A 1 227 ? -19.381 -30.424 -8.515 1.00 54.19 227 GLY A O 1
ATOM 1718 N N . GLY A 1 228 ? -18.004 -32.132 -8.972 1.00 43.06 228 GLY A N 1
ATOM 1719 C CA . GLY A 1 228 ? -17.648 -31.649 -10.305 1.00 43.06 228 GLY A CA 1
ATOM 1720 C C . GLY A 1 228 ? -18.893 -31.393 -11.163 1.00 43.06 228 GLY A C 1
ATOM 1721 O O . GLY A 1 228 ? -19.657 -32.316 -11.456 1.00 43.06 228 GLY A O 1
ATOM 1722 N N . LEU A 1 229 ? -19.087 -30.146 -11.611 1.00 49.91 229 LEU A N 1
ATOM 1723 C CA . LEU A 1 229 ? -20.083 -29.823 -12.631 1.00 49.91 229 LEU A CA 1
ATOM 1724 C C . LEU A 1 229 ? -19.682 -30.532 -13.934 1.00 49.91 229 LEU A C 1
ATOM 1726 O O . LEU A 1 229 ? -18.855 -30.045 -14.709 1.00 49.91 229 LEU A O 1
ATOM 1730 N N . LYS A 1 230 ? -20.261 -31.709 -14.185 1.00 46.78 230 LYS A N 1
ATOM 1731 C CA . LYS A 1 230 ? -20.154 -32.388 -15.478 1.00 46.78 230 LYS A CA 1
ATOM 1732 C C . LYS A 1 230 ? -20.927 -31.567 -16.507 1.00 46.78 230 LYS A C 1
ATOM 1734 O O . LYS A 1 230 ? -22.148 -31.677 -16.612 1.00 46.78 230 LYS A O 1
ATOM 1739 N N . LEU A 1 231 ? -20.216 -30.745 -17.274 1.00 48.78 231 LEU A N 1
ATOM 1740 C CA . LEU A 1 231 ? -20.753 -30.137 -18.488 1.00 48.78 231 LEU A CA 1
ATOM 1741 C C . LEU A 1 231 ? -21.166 -31.266 -19.440 1.00 48.78 231 LEU A C 1
ATOM 1743 O O . LEU A 1 231 ? -20.320 -31.941 -20.025 1.00 48.78 231 LEU A O 1
ATOM 1747 N N . LYS A 1 232 ? -22.476 -31.504 -19.571 1.00 46.44 232 LYS A N 1
ATOM 1748 C CA . LYS A 1 232 ? -23.001 -32.401 -20.603 1.00 46.44 232 LYS A CA 1
ATOM 1749 C C . LYS A 1 232 ? -22.743 -31.758 -21.973 1.00 46.44 232 LYS A C 1
ATOM 1751 O O . LYS A 1 232 ? -23.095 -30.589 -22.149 1.00 46.44 232 LYS A O 1
ATOM 1756 N N . PRO A 1 233 ? -22.169 -32.482 -22.948 1.00 45.94 233 PRO A N 1
ATOM 1757 C CA . PRO A 1 233 ? -22.035 -31.969 -24.303 1.00 45.94 233 PRO A CA 1
ATOM 1758 C C . PRO A 1 233 ? -23.424 -31.629 -24.854 1.00 45.94 233 PRO A C 1
ATOM 1760 O O . PRO A 1 233 ? -24.320 -32.474 -24.865 1.00 45.94 233 PRO A O 1
ATOM 1763 N N . ARG A 1 234 ? -23.616 -30.387 -25.308 1.00 48.50 234 ARG A N 1
ATOM 1764 C CA . ARG A 1 234 ? -24.783 -30.019 -26.117 1.00 48.50 234 ARG A CA 1
ATOM 1765 C C . ARG A 1 234 ? -24.659 -30.749 -27.453 1.00 48.50 234 ARG A C 1
ATOM 1767 O O . ARG A 1 234 ? -23.731 -30.475 -28.212 1.00 48.50 234 ARG A O 1
ATOM 1774 N N . GLY A 1 235 ? -25.573 -31.681 -27.723 1.00 47.94 235 GLY A N 1
ATOM 1775 C CA . GLY A 1 235 ? -25.684 -32.317 -29.033 1.00 47.94 235 GLY A CA 1
ATOM 1776 C C . GLY A 1 235 ? -25.842 -31.249 -30.113 1.00 47.94 235 GLY A C 1
ATOM 1777 O O . GLY A 1 235 ? -26.681 -30.356 -29.986 1.00 47.94 235 GLY A O 1
ATOM 1778 N N . ARG A 1 236 ? -25.003 -31.308 -31.152 1.00 45.56 236 ARG A N 1
ATOM 1779 C CA . ARG A 1 236 ? -25.198 -30.511 -32.365 1.00 45.56 236 ARG A CA 1
ATOM 1780 C C . ARG A 1 236 ? -26.524 -30.941 -32.986 1.00 45.56 236 ARG A C 1
ATOM 1782 O O . ARG A 1 236 ? -26.666 -32.104 -33.346 1.00 45.56 236 ARG A O 1
ATOM 1789 N N . ALA A 1 237 ? -27.470 -30.015 -33.104 1.00 47.00 237 ALA A N 1
ATOM 1790 C CA . ALA A 1 237 ? -28.604 -30.204 -33.993 1.00 47.00 237 ALA A CA 1
ATOM 1791 C C . ALA A 1 237 ? -28.057 -30.237 -35.426 1.00 47.00 237 ALA A C 1
ATOM 1793 O O . ALA A 1 237 ? -27.476 -29.258 -35.895 1.00 47.00 237 ALA A O 1
ATOM 1794 N N . SER A 1 238 ? -28.162 -31.394 -36.071 1.00 50.22 238 SER A N 1
ATOM 1795 C CA . SER A 1 238 ? -28.001 -31.545 -37.514 1.00 50.22 238 SER A CA 1
ATOM 1796 C C . SER A 1 238 ? -29.167 -30.842 -38.206 1.00 50.22 238 SER A C 1
ATOM 1798 O O . SER A 1 238 ? -30.320 -31.165 -37.914 1.00 50.22 238 SER A O 1
ATOM 1800 N N . ALA A 1 239 ? -28.846 -29.875 -39.064 1.00 46.53 239 ALA A N 1
ATOM 1801 C CA . ALA A 1 239 ? -29.736 -29.401 -40.118 1.00 46.53 239 ALA A CA 1
ATOM 1802 C C . ALA A 1 239 ? -29.681 -30.368 -41.305 1.00 46.53 239 ALA A C 1
ATOM 1804 O O . ALA A 1 239 ? -28.594 -30.963 -41.503 1.00 46.53 239 ALA A O 1
#

Foldseek 3Di:
DPAQQDDDDDPPVDLEDALDNCPDPDLSVLLVVLLVVQADGHDHDQWDFPDQDSDSLSSNLCRQQPGAAQDDDVVCVPPDPVRVNSRHHDNVSCVVGHDIDGDAFKEKEAACYCNNAVLSVVQVVLLQVLLVVLCVVVVGDYHYYYDHDPDDSVFRRKMKIAADLPDPQAPQHQKIWIFGVDGSVCNNVCCCQCVPNNHDDLVRGPWMAGNVGDIVNVVPDDPPDPPDPPPDDDDDPDD

pLDDT: mean 83.13, std 15.18, range [40.75, 98.69]

Organism: NCBI:txid1932322

Sequence (239 aa):
MAPYTEQVLICTGKDDWTSRIEDEESTSGDFVRALKGEIGRGGKGFDRINAIPNTKESYAAFATAYLKARTLHPAHAGLTPEQKAALTRDESQASLLPTPESITKPTVLICGHGGRDQRCGILGPMLQSRFREAFVKRGIDAEVGLISHIGGHKYAGNVIVYLPPGMQGNAWAGSGIWYGRVGPGNVEEVVDATVVNGQVIFDLLRGGITQDGRDIARMLEPPKEDGGLKLKPRGRASA

Secondary structure (DSSP, 8-state):
----S-------S-S---SSGGG-SSHHHHHHHHHHHH--S-----EE-----SSHHHHHHHIIIIISBSS--GGGTTS-HHHHHHHB--GGGGGGSPPPEE--S-EEEEE--TTT-HHHHHHHHHHHHHHHHHHHHHT---EEEEE---S-GGG-S-EEEE--TT-TT-TTTT-EEEE-S--GGGHHHHIIIIIIS----GGGEEEEE-TT--BHHHHHSPPPPS-------------

InterPro domains:
  IPR009737 Thioredoxin-like ferredoxin [PF06999] (1-207)
  IPR009737 Thioredoxin-like ferredoxin [PTHR31902] (2-211)
  IPR009737 Thioredoxin-like ferredoxin [cd03062] (108-209)
  IPR036249 Thioredoxin-like superfamily [SSF52833] (105-210)